Protein 3QYY (pdb70)

Solvent-accessible surface area: 15971 Å² total; per-residue (Å²): 176,71,77,77,15,124,67,4,121,0,23,38,113,186,2,0,60,67,13,10,117,78,6,8,79,19,12,88,190,83,65,96,70,0,0,0,0,0,3,20,6,49,22,17,66,71,10,23,70,168,129,30,118,132,23,2,53,143,10,7,41,78,2,0,108,26,0,100,66,52,22,38,108,101,28,20,0,0,42,31,36,52,44,28,1,0,0,0,4,34,14,58,52,110,85,0,6,110,84,0,56,113,8,17,68,102,1,55,186,166,16,63,4,43,8,0,0,0,1,1,51,17,97,147,77,15,78,17,79,54,0,25,114,75,0,10,56,3,1,84,165,0,34,98,64,51,2,134,106,30,32,114,107,133,144,103,164,155,21,21,73,18,130,74,5,126,0,19,30,114,170,1,0,90,62,16,11,138,66,5,12,56,16,14,82,188,118,58,102,68,4,2,0,0,0,3,22,8,54,25,18,68,74,14,52,82,183,118,32,126,132,33,2,41,167,10,8,45,66,2,1,119,26,0,103,69,48,24,36,117,108,28,24,1,0,39,32,36,52,43,29,1,0,0,0,6,31,15,59,49,98,95,0,18,118,82,0,60,108,4,21,80,102,8,87,175,32,65,2,45,7,0,0,0,1,2,40,21,92,132,77,24,77,22,85,59,1,24,122,68,0,8,48,0,1,95,119,0,32,98,57,66,8,130,117,34,26,139,85

Radius of gyration: 21.15 Å; Cα contacts (8 Å, |Δi|>4): 592; chains: 2; bounding box: 67×47×43 Å

Sequence (309 aa):
HALFDPLTEALNRRGCEQAMRDSVTAAQREGWPFVLFVLDMDNLKPINDRFGHLAGDRVLVRLVESAYGWLGAQDWIGRWGGDEFLIGVHASEDEATLKLNQWLSMLEREAPLHVSAGSAVCEVGIDATELYRRADAAMYRAKFSGGRRLVRDDLKRHALFDPLTEALNRRGCEQAMRDSVTAAQREGWPFVLFVLDMDNLKPINDRFGHLAGDRVLVRLVESAYGWLGAQDWIGRWGGDEFLIGVHASEDEATLKLNQWLSMLEEAPLHVSAGSAVCEVGIDATELYRRADAAMYRAKFSGGRRLVRD

B-factor: mean 26.31, std 10.4, range [11.75, 63.81]

Nearest PDB structures (foldseek):
  3qyy-assembly1_A  TM=1.007E+00  e=8.875E-36  Xanthomonas campestris pv. campestris
  3qyy-assembly1_B  TM=1.000E+00  e=9.373E-33  Xanthomonas campestris pv. campestris
  6et7-assembly1_B  TM=8.949E-01  e=2.790E-15  Idiomarina sp. A28L
  7e6g-assembly1_B  TM=9.025E-01  e=1.217E-14  Pseudomonas aeruginosa
  5m3c-assembly1_B  TM=8.891E-01  e=4.228E-13  Pseudomonas aeruginosa

InterPro domains:
  IPR000160 GGDEF domain [PF00990] (135-284)
  IPR000160 GGDEF domain [PS50887] (165-292)
  IPR000160 GGDEF domain [SM00267] (124-290)
  IPR000160 GGDEF domain [TIGR00254] (131-286)
  IPR000160 GGDEF domain [cd01949] (136-288)
  IPR003660 HAMP domain [PS50885] (77-129)
  IPR029787 Nucleotide cyclase [SSF55073] (140-288)
  IPR043128 Reverse transcriptase/Diguanylate cyclase domain [G3DSA:3.30.70.270] (126-291)
  IPR050469 Diguanylate cyclase Dgc-like, bacteria [PTHR45138] (81-294)

CATH classification: 3.30.70.270

Organism: Xanthomonas campestris pv. campestris (strain ATCC 33913 / DSM 3586 / NCPPB 528 / LMG 568 / P 25) (NCBI:txid190485)

Foldseek 3Di:
DQQADPLQRFGEQVVVVVLLQVLLVCCQPVVFKKKKKKKAWDCLVVVCVVPNVVVSSVLLNCLNVVVVVPADPSKGKYANDDRMIMTMHRDDCVVVVVVVLVSLVVQCPVPRIWMQMEMFIRDPPDGSVVRCVRRVVQSVVSVVVPTSDYGYD/DVCQVVFADVLQRFGEQVNVVVLLQVQLCCCQPVVFKKKKKKKAWDPLVVVCVVPNVVLSSVLSNVLSVVVVVPADPSKGKYANDDRMIMTMHRHDPVVVVVVVLVSLVVQCNDRIFMQMEMFIHDPPAGSVRRCVQRVVQSVVSVVVPGSDYGYD

Structure (mmCIF, N/CA/C/O backbone):
data_3QYY
#
_entry.id   3QYY
#
_cell.length_a   87.281
_cell.length_b   87.281
_cell.length_c   87.860
_cell.angle_alpha   90.00
_cell.angle_beta   90.00
_cell.angle_gamma   90.00
#
_symmetry.space_group_name_H-M   'P 43 21 2'
#
loop_
_entity.id
_entity.type
_entity.pdbx_description
1 polymer 'Response regulator'
2 non-polymer "9,9'-[(2R,3R,3aS,5S,7aR,9R,10R,10aS,12S,14aR)-3,5,10,12-tetrahydroxy-5,12-dioxidooctahydro-2H,7H-difuro[3,2-d:3',2'-j][1,3,7,9,2,8]tetraoxadiphosphacyclododecine-2,9-diyl]bis(2-amino-1,9-dihydro-6H-purin-6-one)"
3 non-polymer DI(HYDROXYETHYL)ETHER
4 non-polymer 'MAGNESIUM ION'
5 water water
#
loop_
_atom_site.group_PDB
_atom_site.id
_atom_site.typ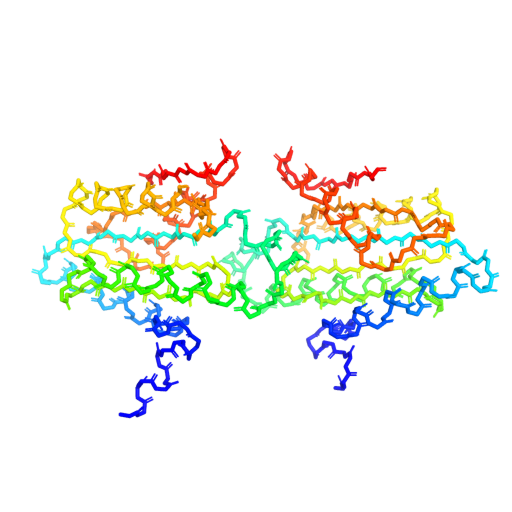e_symbol
_atom_site.label_atom_id
_atom_site.label_alt_id
_atom_site.label_comp_id
_atom_site.label_asym_id
_atom_site.label_entity_id
_atom_site.label_seq_id
_atom_site.pdbx_PDB_ins_code
_atom_site.Cartn_x
_atom_site.Cartn_y
_atom_site.Cartn_z
_atom_site.occupancy
_atom_site.B_iso_or_equiv
_atom_site.auth_seq_id
_atom_site.auth_comp_id
_atom_site.auth_asym_id
_atom_site.auth_atom_id
_atom_site.pdbx_PDB_model_num
ATOM 1 N N . HIS A 1 10 ? 76.706 24.539 66.135 1.00 32.33 134 HIS A N 1
ATOM 2 C CA . HIS A 1 10 ? 78.013 25.125 66.549 1.00 31.62 134 HIS A CA 1
ATOM 3 C C . HIS A 1 10 ? 78.421 26.220 65.574 1.00 30.50 134 HIS A C 1
ATOM 4 O O . HIS A 1 10 ? 78.265 26.071 64.363 1.00 27.87 134 HIS A O 1
ATOM 11 N N . ALA A 1 11 ? 78.933 27.327 66.104 1.00 28.93 135 ALA A N 1
ATOM 12 C CA . ALA A 1 11 ? 79.363 28.426 65.257 1.00 30.60 135 ALA A CA 1
ATOM 13 C C . ALA A 1 11 ? 80.470 27.901 64.344 1.00 30.23 135 ALA A C 1
ATOM 14 O O . ALA A 1 11 ? 81.289 27.085 64.763 1.00 33.48 135 ALA A O 1
ATOM 16 N N . LEU A 1 12 ? 80.481 28.358 63.099 1.00 29.58 136 LEU A N 1
ATOM 17 C CA . LEU A 1 12 ? 81.491 27.934 62.132 1.00 27.92 136 LEU A CA 1
ATOM 18 C C . LEU A 1 12 ? 81.268 26.540 61.534 1.00 25.82 136 LEU A C 1
ATOM 19 O O . LEU A 1 12 ? 82.075 26.088 60.726 1.00 24.30 136 LEU A O 1
ATOM 24 N N . PHE A 1 13 ? 80.187 25.864 61.922 1.00 22.36 137 PHE A N 1
ATOM 25 C CA . PHE A 1 13 ? 79.889 24.532 61.390 1.00 21.72 137 PHE A CA 1
ATOM 26 C C . PHE A 1 13 ? 78.473 24.393 60.827 1.00 20.69 137 PHE A C 1
ATOM 27 O O . PHE A 1 13 ? 77.513 24.921 61.387 1.00 19.40 137 PHE A O 1
ATOM 35 N N . ASP A 1 14 ? 78.359 23.679 59.710 1.00 19.49 138 ASP A N 1
ATOM 36 C CA . ASP A 1 14 ? 77.072 23.442 59.060 1.00 19.40 138 ASP A CA 1
ATOM 37 C C . ASP A 1 14 ? 76.348 22.327 59.814 1.00 20.74 138 ASP A C 1
ATOM 38 O O . ASP A 1 14 ? 76.867 21.222 59.953 1.00 20.15 138 ASP A O 1
ATOM 43 N N . PRO A 1 15 ? 75.137 22.604 60.314 1.00 22.01 139 PRO A N 1
ATOM 44 C CA . PRO A 1 15 ? 74.406 21.565 61.049 1.00 23.30 139 PRO A CA 1
ATOM 45 C C . PRO A 1 15 ? 74.102 20.280 60.276 1.00 21.86 139 PRO A C 1
ATOM 46 O O . PRO A 1 15 ? 74.212 19.189 60.825 1.00 21.75 139 PRO A O 1
ATOM 50 N N . LEU A 1 16 ? 73.736 20.395 59.005 1.00 21.99 140 LEU A N 1
ATOM 51 C CA . LEU A 1 16 ? 73.419 19.206 58.220 1.00 21.59 140 LEU A CA 1
ATOM 52 C C . LEU A 1 16 ? 74.596 18.266 57.961 1.00 20.83 140 LEU A C 1
ATOM 53 O O . LEU A 1 16 ? 74.523 17.076 58.264 1.00 19.69 140 LEU A O 1
ATOM 58 N N . THR A 1 17 ? 75.682 18.809 57.418 1.00 19.09 141 THR A N 1
ATOM 59 C CA . THR A 1 17 ? 76.847 18.004 57.050 1.00 20.39 141 THR A CA 1
ATOM 60 C C . THR A 1 17 ? 78.023 17.961 58.022 1.00 20.16 141 THR A C 1
ATOM 61 O O . THR A 1 17 ? 78.887 17.087 57.917 1.00 19.89 141 THR A O 1
ATOM 65 N N . GLU A 1 18 ? 78.073 18.909 58.948 1.00 21.95 142 GLU A N 1
ATOM 66 C CA . GLU A 1 18 ? 79.172 18.988 59.899 1.00 22.41 142 GLU A CA 1
ATOM 67 C C . GLU A 1 18 ? 80.450 19.485 59.226 1.00 22.84 142 GLU A C 1
ATOM 68 O O . GLU A 1 18 ? 81.553 19.336 59.753 1.00 20.61 142 GLU A O 1
ATOM 74 N N . ALA A 1 19 ? 80.301 20.053 58.035 1.00 20.35 143 ALA A N 1
ATOM 75 C CA . ALA A 1 19 ? 81.444 20.642 57.361 1.00 19.44 143 ALA A CA 1
ATOM 76 C C . ALA A 1 19 ? 81.395 22.032 57.981 1.00 19.27 143 ALA A C 1
ATOM 77 O O . ALA A 1 19 ? 80.444 22.342 58.706 1.00 17.71 143 ALA A O 1
ATOM 79 N N . LEU A 1 20 ? 82.402 22.860 57.732 1.00 17.66 144 LEU A N 1
ATOM 80 C CA . LEU A 1 20 ? 82.385 24.218 58.262 1.00 17.74 144 LEU A CA 1
ATOM 81 C C . LEU A 1 20 ? 81.246 24.947 57.556 1.00 18.14 144 LEU A C 1
ATOM 82 O O . LEU A 1 20 ? 80.802 24.512 56.491 1.00 15.03 144 LEU A O 1
ATOM 87 N N . ASN A 1 21 ? 80.761 26.037 58.146 1.00 17.58 145 ASN A N 1
ATOM 88 C CA . ASN A 1 21 ? 79.705 26.811 57.505 1.00 18.09 145 ASN A CA 1
ATOM 89 C C . ASN A 1 21 ? 80.377 27.963 56.759 1.00 17.46 145 ASN A C 1
ATOM 90 O O . ASN A 1 21 ? 81.605 28.028 56.702 1.00 17.45 145 ASN A O 1
ATOM 95 N N . ARG A 1 22 ? 79.581 28.862 56.188 1.00 17.83 146 ARG A N 1
ATOM 96 C CA . ARG A 1 22 ? 80.109 29.993 55.424 1.00 18.21 146 ARG A CA 1
ATOM 97 C C . ARG A 1 22 ? 81.171 30.798 56.189 1.00 19.43 146 ARG A C 1
ATOM 98 O O . ARG A 1 22 ? 82.262 31.054 55.670 1.00 16.40 146 ARG A O 1
ATOM 106 N N . ARG A 1 23 ? 80.863 31.198 57.421 1.00 19.66 147 ARG A N 1
ATOM 107 C CA . ARG A 1 23 ? 81.831 31.956 58.207 1.00 21.00 147 ARG A CA 1
ATOM 108 C C . ARG A 1 23 ? 83.023 31.074 58.574 1.00 20.87 147 ARG A C 1
ATOM 109 O O . ARG A 1 23 ? 84.138 31.568 58.756 1.00 20.71 147 ARG A O 1
ATOM 117 N N . GLY A 1 24 ? 82.784 29.769 58.667 1.00 20.51 148 GLY A N 1
ATOM 118 C CA . GLY A 1 24 ? 83.861 28.844 58.970 1.00 21.35 148 GLY A CA 1
ATOM 119 C C . GLY A 1 24 ? 84.824 28.800 57.795 1.00 20.52 148 GLY A C 1
ATOM 120 O O . GLY A 1 24 ? 86.045 28.771 57.979 1.00 19.69 148 GLY A O 1
ATOM 121 N N . CYS A 1 25 ? 84.269 28.797 56.584 1.00 19.97 149 CYS A N 1
ATOM 122 C CA . CYS A 1 25 ? 85.066 28.781 55.358 1.00 19.41 149 CYS A CA 1
ATOM 123 C C . CYS A 1 25 ? 85.961 30.003 55.297 1.00 19.84 149 CYS A C 1
ATOM 124 O O . CYS A 1 25 ? 87.157 29.896 55.038 1.00 18.97 149 CYS A O 1
ATOM 127 N N . GLU A 1 26 ? 85.361 31.172 55.513 1.00 20.05 150 GLU A N 1
ATOM 128 C CA . GLU A 1 26 ? 86.094 32.429 55.459 1.00 21.75 150 GLU A CA 1
ATOM 129 C C . GLU A 1 26 ? 87.254 32.466 56.446 1.00 21.73 150 GLU A C 1
ATOM 130 O O . GLU A 1 26 ? 88.353 32.901 56.100 1.00 20.83 150 GLU A O 1
ATOM 136 N N . GLN A 1 27 ? 87.021 31.996 57.666 1.00 21.63 151 GLN A N 1
ATOM 137 C CA . GLN A 1 27 ? 88.080 31.979 58.666 1.00 23.95 151 GLN A CA 1
ATOM 138 C C . GLN A 1 27 ? 89.151 30.948 58.305 1.00 22.83 151 GLN A C 1
ATOM 139 O O . GLN A 1 27 ? 90.349 31.199 58.457 1.00 23.39 151 GLN A O 1
ATOM 145 N N . ALA A 1 28 ? 88.719 29.784 57.834 1.00 21.62 152 ALA A N 1
ATOM 146 C CA . ALA A 1 28 ? 89.658 28.729 57.457 1.00 21.43 152 ALA A CA 1
ATOM 147 C C . ALA A 1 28 ? 90.570 29.197 56.323 1.00 20.75 152 ALA A C 1
ATOM 148 O O . ALA A 1 28 ? 91.765 28.896 56.315 1.00 19.73 152 ALA A O 1
ATOM 150 N N . MET A 1 29 ? 90.010 29.931 55.363 1.00 18.63 153 MET A N 1
ATOM 151 C CA . MET A 1 29 ? 90.813 30.441 54.256 1.00 20.39 153 MET A CA 1
ATOM 152 C C . MET A 1 29 ? 91.862 31.413 54.789 1.00 21.64 153 MET A C 1
ATOM 153 O O . MET A 1 29 ? 93.035 31.349 54.411 1.00 19.25 153 MET A O 1
ATOM 158 N N . ARG A 1 30 ? 91.436 32.313 55.669 1.00 21.42 154 ARG A N 1
ATOM 159 C CA . ARG A 1 30 ? 92.363 33.274 56.252 1.00 24.16 154 ARG A CA 1
ATOM 160 C C . ARG A 1 30 ? 93.463 32.564 57.043 1.00 22.49 154 ARG A C 1
ATOM 161 O O . ARG A 1 30 ? 94.641 32.873 56.883 1.00 24.55 154 ARG A O 1
ATOM 169 N N . ASP A 1 31 ? 93.081 31.608 57.885 1.00 22.34 155 ASP A N 1
ATOM 170 C CA . ASP A 1 31 ? 94.061 30.875 58.686 1.00 22.31 155 ASP A CA 1
ATOM 171 C C . ASP A 1 31 ? 94.997 30.015 57.838 1.00 22.58 155 ASP A C 1
ATOM 172 O O . ASP A 1 31 ? 96.193 29.919 58.128 1.00 21.01 155 ASP A O 1
ATOM 177 N N . SER A 1 32 ? 94.458 29.388 56.796 1.00 20.49 156 SER A N 1
ATOM 178 C CA . SER A 1 32 ? 95.273 28.548 55.918 1.00 21.65 156 SER A CA 1
ATOM 179 C C . SER A 1 32 ? 96.289 29.371 55.134 1.00 21.36 156 SER A C 1
ATOM 180 O O . SER A 1 32 ? 97.428 28.941 54.936 1.00 22.71 156 SER A O 1
ATOM 183 N N . VAL A 1 33 ? 95.881 30.547 54.673 1.00 20.61 157 VAL A N 1
ATOM 184 C CA . VAL A 1 33 ? 96.797 31.400 53.930 1.00 20.42 157 VAL A CA 1
ATOM 185 C C . VAL A 1 33 ? 97.865 31.939 54.880 1.00 21.36 157 VAL A C 1
ATOM 186 O O . VAL A 1 33 ? 99.042 32.012 54.524 1.00 20.77 157 VAL A O 1
ATOM 190 N N . THR A 1 34 ? 97.456 32.306 56.091 1.00 21.65 158 THR A N 1
ATOM 191 C CA . THR A 1 34 ? 98.398 32.819 57.079 1.00 24.33 158 THR A CA 1
ATOM 192 C C . THR A 1 34 ? 99.417 31.736 57.420 1.00 24.60 158 THR A C 1
ATOM 193 O O . THR A 1 34 ? 100.614 32.008 57.526 1.00 24.23 158 THR A O 1
ATOM 197 N N . ALA A 1 35 ? 98.932 30.507 57.582 1.00 24.96 159 ALA A N 1
ATOM 198 C CA . ALA A 1 35 ? 99.791 29.372 57.912 1.00 24.84 159 ALA A CA 1
ATOM 199 C C . ALA A 1 35 ? 100.801 29.098 56.799 1.00 25.29 159 ALA A C 1
ATOM 200 O O . ALA A 1 35 ? 101.975 28.823 57.061 1.00 23.51 159 ALA A O 1
ATOM 202 N N . ALA A 1 36 ? 100.338 29.167 55.554 1.00 23.90 160 ALA A N 1
ATOM 203 C CA . ALA A 1 36 ? 101.210 28.934 54.415 1.00 25.71 160 ALA A CA 1
ATOM 204 C C . ALA A 1 36 ? 102.325 29.976 54.395 1.00 27.25 160 ALA A C 1
ATOM 205 O O . ALA A 1 36 ? 103.490 29.651 54.167 1.00 27.46 160 ALA A O 1
ATOM 207 N N . GLN A 1 37 ? 101.956 31.227 54.654 1.00 27.26 161 GLN A N 1
ATOM 208 C CA . GLN A 1 37 ? 102.902 32.337 54.650 1.00 29.67 161 GLN A CA 1
ATOM 209 C C . GLN A 1 37 ? 103.777 32.455 55.897 1.00 28.72 161 GLN A C 1
ATOM 210 O O . GLN A 1 37 ? 104.815 33.115 55.865 1.00 28.83 161 GLN A O 1
ATOM 216 N N . ARG A 1 38 ? 103.362 31.821 56.990 1.00 25.80 162 ARG A N 1
ATOM 217 C CA . ARG A 1 38 ? 104.124 31.875 58.233 1.00 25.65 162 ARG A CA 1
ATOM 218 C C . ARG A 1 38 ? 104.912 30.587 58.460 1.00 24.69 162 ARG A C 1
ATOM 219 O O . ARG A 1 38 ? 106.053 30.621 58.928 1.00 23.94 162 ARG A O 1
ATOM 227 N N . GLU A 1 39 ? 104.301 29.457 58.113 1.00 21.81 163 GLU A N 1
ATOM 228 C CA . GLU A 1 39 ? 104.926 28.149 58.300 1.00 22.62 163 GLU A CA 1
ATOM 229 C C . GLU A 1 39 ? 105.592 27.605 57.040 1.00 24.07 163 GLU A C 1
ATOM 230 O O . GLU A 1 39 ? 106.356 26.642 57.100 1.00 23.29 163 GLU A O 1
ATOM 236 N N . GLY A 1 40 ? 105.292 28.216 55.900 1.00 24.30 164 GLY A N 1
ATOM 237 C CA . GLY A 1 40 ? 105.869 27.759 54.653 1.00 25.54 164 GLY A CA 1
ATOM 238 C C . GLY A 1 40 ? 105.164 26.532 54.105 1.00 26.30 164 GLY A C 1
ATOM 239 O O . GLY A 1 40 ? 105.698 25.843 53.239 1.00 27.25 164 GLY A O 1
ATOM 240 N N . TRP A 1 41 ? 103.967 26.243 54.606 1.00 25.97 165 TRP A N 1
ATOM 241 C CA . TRP A 1 41 ? 103.229 25.083 54.123 1.00 25.40 165 TRP A CA 1
ATOM 242 C C . TRP A 1 41 ? 102.573 25.382 52.782 1.00 23.85 165 TRP A C 1
ATOM 243 O O . TRP A 1 41 ? 102.159 26.514 52.521 1.00 22.47 165 TRP A O 1
ATOM 254 N N . PRO A 1 42 ? 102.479 24.370 51.908 1.00 22.65 166 PRO A N 1
ATOM 255 C CA . PRO A 1 42 ? 101.843 24.582 50.608 1.00 21.12 166 PRO A CA 1
ATOM 256 C C . PRO A 1 42 ? 100.339 24.591 50.883 1.00 20.59 166 PRO A C 1
ATOM 257 O O . PRO A 1 42 ? 99.891 24.052 51.897 1.00 18.99 166 PRO A O 1
ATOM 261 N N . PHE A 1 43 ? 99.560 25.206 50.005 1.00 19.10 167 PHE A N 1
ATOM 262 C CA . PHE A 1 43 ? 98.120 25.222 50.205 1.00 17.66 167 PHE A CA 1
ATOM 263 C C . PHE A 1 43 ? 97.379 25.344 48.890 1.00 17.30 167 PHE A C 1
ATOM 264 O O . PHE A 1 43 ? 97.673 26.216 48.074 1.00 18.68 167 PHE A O 1
ATOM 272 N N . VAL A 1 44 ? 96.413 24.455 48.695 1.00 16.80 168 VAL A N 1
ATOM 273 C CA . VAL A 1 44 ? 95.602 24.459 47.486 1.00 15.35 168 VAL A CA 1
ATOM 274 C C . VAL A 1 44 ? 94.146 24.630 47.917 1.00 16.64 168 VAL A C 1
ATOM 275 O O . VAL A 1 44 ? 93.672 23.934 48.820 1.00 16.07 168 VAL A O 1
ATOM 279 N N . LEU A 1 45 ? 93.455 25.569 47.278 1.00 15.37 169 LEU A N 1
ATOM 280 C CA . LEU A 1 45 ? 92.055 25.845 47.585 1.00 14.64 169 LEU A CA 1
ATOM 281 C C . LEU A 1 45 ? 91.178 25.356 46.440 1.00 13.54 169 LEU A C 1
ATOM 282 O O . LEU A 1 45 ? 91.480 25.603 45.271 1.00 15.49 169 LEU A O 1
ATOM 287 N N . PHE A 1 46 ? 90.095 24.668 46.787 1.00 13.79 170 PHE A N 1
ATOM 288 C CA . PHE A 1 46 ? 89.154 24.143 45.804 1.00 13.92 170 PHE A CA 1
ATOM 289 C C . PHE A 1 46 ? 87.766 24.718 46.051 1.00 14.91 170 PHE A C 1
ATOM 290 O O . PHE A 1 46 ? 87.343 24.858 47.202 1.00 15.51 170 PHE A O 1
ATOM 298 N N . VAL A 1 47 ? 87.070 25.054 44.968 1.00 13.91 171 VAL A N 1
ATOM 299 C CA . VAL A 1 47 ? 85.698 25.560 45.043 1.00 14.15 171 VAL A CA 1
ATOM 300 C C . VAL A 1 47 ? 84.878 24.539 44.260 1.00 14.48 171 VAL A C 1
ATOM 301 O O . VAL A 1 47 ? 85.157 24.290 43.088 1.00 13.81 171 VAL A O 1
ATOM 305 N N . LEU A 1 48 ? 83.877 23.946 44.905 1.00 13.34 172 LEU A N 1
ATOM 306 C CA . LEU A 1 48 ? 83.058 22.928 44.259 1.00 14.17 172 LEU A CA 1
ATOM 307 C C . LEU A 1 48 ? 81.577 23.291 44.234 1.00 13.70 172 LEU A C 1
ATOM 308 O O . LEU A 1 48 ? 81.044 23.810 45.210 1.00 13.55 172 LEU A O 1
ATOM 313 N N . ASP A 1 49 ? 80.921 22.988 43.120 1.00 12.42 173 ASP A N 1
ATOM 314 C CA . ASP A 1 49 ? 79.496 23.245 42.968 1.00 12.67 173 ASP A CA 1
ATOM 315 C C . ASP A 1 49 ? 78.860 21.999 42.351 1.00 14.09 173 ASP A C 1
ATOM 316 O O . ASP A 1 49 ? 79.310 21.513 41.314 1.00 13.40 173 ASP A O 1
ATOM 321 N N . MET A 1 50 ? 77.833 21.460 43.001 1.00 14.33 174 MET A N 1
ATOM 322 C CA . MET A 1 50 ? 77.178 20.268 42.471 1.00 16.20 174 MET A CA 1
ATOM 323 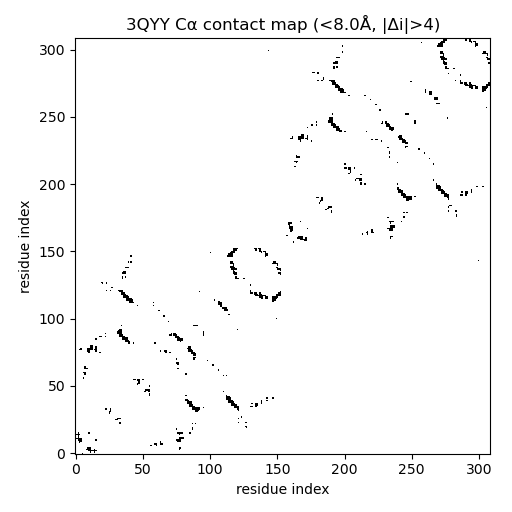C C . MET A 1 50 ? 76.454 20.586 41.170 1.00 14.99 174 MET A C 1
ATOM 324 O O . MET A 1 50 ? 75.994 21.714 40.968 1.00 14.37 174 MET A O 1
ATOM 329 N N . ASP A 1 51 ? 76.381 19.597 40.280 1.00 14.03 175 ASP A N 1
ATOM 330 C CA . ASP A 1 51 ? 75.720 19.770 38.986 1.00 16.38 175 ASP A CA 1
ATOM 331 C C . ASP A 1 51 ? 74.333 19.138 38.929 1.00 17.51 175 ASP A C 1
ATOM 332 O O . ASP A 1 51 ? 73.446 19.646 38.242 1.00 18.25 175 ASP A O 1
ATOM 337 N N . ASN A 1 52 ? 74.142 18.034 39.649 1.00 17.13 176 ASN A N 1
ATOM 338 C CA . ASN A 1 52 ? 72.866 17.321 39.588 1.00 18.38 176 ASN A CA 1
ATOM 339 C C . ASN A 1 52 ? 72.089 17.084 40.880 1.00 17.82 176 ASN A C 1
ATOM 340 O O . ASN A 1 52 ? 71.328 16.121 40.966 1.00 18.56 176 ASN A O 1
ATOM 345 N N . LEU A 1 53 ? 72.236 17.952 41.871 1.00 15.87 177 LEU A N 1
ATOM 346 C CA . LEU A 1 53 ? 71.508 17.734 43.119 1.00 16.30 177 LEU A CA 1
ATOM 347 C C . LEU A 1 53 ? 70.007 17.993 42.975 1.00 16.47 177 LEU A C 1
ATOM 348 O O . LEU A 1 53 ? 69.191 17.314 43.601 1.00 14.55 177 LEU A O 1
ATOM 353 N N . LYS A 1 54 ? 69.636 18.970 42.154 1.00 17.00 178 LYS A N 1
ATOM 354 C CA . LYS A 1 54 ? 68.223 19.263 41.969 1.00 19.79 178 LYS A CA 1
ATOM 355 C C . LYS A 1 54 ? 67.513 18.052 41.351 1.00 20.47 178 LYS A C 1
ATOM 356 O O . LYS A 1 54 ? 66.443 17.650 41.814 1.00 19.88 178 LYS A O 1
ATOM 362 N N . PRO A 1 55 ? 68.091 17.455 40.290 1.00 20.55 179 PRO A N 1
ATOM 363 C CA . PRO A 1 55 ? 67.400 16.290 39.721 1.00 19.90 179 PRO A CA 1
ATOM 364 C C . PRO A 1 55 ? 67.349 15.102 40.692 1.00 19.58 179 PRO A C 1
ATOM 365 O O . PRO A 1 55 ? 66.417 14.298 40.654 1.00 20.04 179 PRO A O 1
ATOM 369 N N . ILE A 1 56 ? 68.348 14.997 41.564 1.00 18.33 180 ILE A N 1
ATOM 370 C CA . ILE A 1 56 ? 68.370 13.926 42.556 1.00 18.36 180 ILE A CA 1
ATOM 371 C C . ILE A 1 56 ? 67.202 14.168 43.514 1.00 18.60 180 ILE A C 1
ATOM 372 O O . ILE A 1 56 ? 66.488 13.234 43.884 1.00 18.83 180 ILE A O 1
ATOM 377 N N . ASN A 1 57 ? 67.011 15.430 43.902 1.00 16.40 181 ASN A N 1
ATOM 378 C CA . ASN A 1 57 ? 65.915 15.801 44.797 1.00 18.50 181 ASN A CA 1
ATOM 379 C C . ASN A 1 57 ? 64.557 15.527 44.166 1.00 19.84 181 ASN A C 1
ATOM 380 O O . ASN A 1 57 ? 63.642 15.039 44.828 1.00 19.19 181 ASN A O 1
ATOM 385 N N . ASP A 1 58 ? 64.425 15.855 42.887 1.00 21.95 182 ASP A N 1
ATOM 386 C CA . ASP A 1 58 ? 63.167 15.646 42.183 1.00 24.94 182 ASP A CA 1
ATOM 387 C C . ASP A 1 58 ? 62.853 14.161 42.004 1.00 25.73 182 ASP A C 1
ATOM 388 O O . ASP A 1 58 ? 61.704 13.742 42.136 1.00 25.73 182 ASP A O 1
ATOM 393 N N . ARG A 1 59 ? 63.884 13.372 41.722 1.00 26.28 183 ARG A N 1
ATOM 394 C CA . ARG A 1 59 ? 63.724 11.941 41.488 1.00 27.84 183 ARG A CA 1
ATOM 395 C C . ARG A 1 59 ? 63.553 11.104 42.755 1.00 27.53 183 ARG A C 1
ATOM 396 O O . ARG A 1 59 ? 62.717 10.203 42.793 1.00 26.06 183 ARG A O 1
ATOM 404 N N . PHE A 1 60 ? 64.332 11.401 43.791 1.00 25.95 184 PHE A N 1
ATOM 405 C CA . PHE A 1 60 ? 64.264 10.618 45.022 1.00 25.87 184 PHE A CA 1
ATOM 406 C C . PHE A 1 60 ? 63.792 11.335 46.283 1.00 25.06 184 PHE A C 1
ATOM 407 O O . PHE A 1 60 ? 63.616 10.695 47.321 1.00 26.76 184 PHE A O 1
ATOM 415 N N . GLY A 1 61 ? 63.590 12.647 46.203 1.00 23.93 185 GLY A N 1
ATOM 416 C CA . GLY A 1 61 ? 63.162 13.398 47.372 1.00 21.07 185 GLY A CA 1
ATOM 417 C C . GLY A 1 61 ? 64.334 14.151 47.980 1.00 21.14 185 GLY A C 1
ATOM 418 O O . GLY A 1 61 ? 65.485 13.740 47.826 1.00 19.59 185 GLY A O 1
ATOM 419 N N . HIS A 1 62 ? 64.051 15.252 48.672 1.00 21.97 186 HIS A N 1
ATOM 420 C CA . HIS A 1 62 ? 65.104 16.062 49.278 1.00 22.29 186 HIS A CA 1
ATOM 421 C C . HIS A 1 62 ? 65.866 15.385 50.411 1.00 21.90 186 HIS A C 1
ATOM 422 O O . HIS A 1 62 ? 66.989 15.781 50.722 1.00 19.53 186 HIS A O 1
ATOM 429 N N . LEU A 1 63 ? 65.267 14.377 51.039 1.00 20.93 187 LEU A N 1
ATOM 430 C CA . LEU A 1 63 ? 65.962 13.682 52.117 1.00 22.02 187 LEU A CA 1
ATOM 431 C C . LEU A 1 63 ? 67.109 12.894 51.491 1.00 20.94 187 LEU A C 1
ATOM 432 O O . LEU A 1 63 ? 68.181 12.760 52.078 1.00 22.11 187 LEU A O 1
ATOM 437 N N . ALA A 1 64 ? 66.871 12.370 50.293 1.00 20.17 188 ALA A N 1
ATOM 438 C CA . ALA A 1 64 ? 67.894 11.623 49.575 1.00 20.87 188 ALA A CA 1
ATOM 439 C C . ALA A 1 64 ? 69.001 12.614 49.231 1.00 21.13 188 ALA A C 1
ATOM 440 O O . ALA A 1 64 ? 70.188 12.297 49.323 1.00 21.74 188 ALA A O 1
ATOM 442 N N . GLY A 1 65 ? 68.596 13.820 48.838 1.00 19.60 189 GLY A N 1
ATOM 443 C CA . GLY A 1 65 ? 69.556 14.856 48.505 1.00 19.39 189 GLY A CA 1
ATOM 444 C C . GLY A 1 65 ? 70.380 15.258 49.714 1.00 18.81 189 GLY A C 1
ATOM 445 O O . GLY A 1 65 ? 71.573 15.531 49.589 1.00 19.18 189 GLY A O 1
ATOM 446 N N . ASP A 1 66 ? 69.750 15.305 50.887 1.00 17.78 190 ASP A N 1
ATOM 447 C CA . ASP A 1 66 ? 70.462 15.661 52.114 1.00 19.94 190 ASP A CA 1
ATOM 448 C C . ASP A 1 66 ? 71.534 14.610 52.376 1.00 19.67 190 ASP A C 1
ATOM 449 O O . ASP A 1 66 ? 72.661 14.932 52.756 1.00 19.34 190 ASP A O 1
ATOM 454 N N . ARG A 1 67 ? 71.163 13.348 52.181 1.00 20.89 191 ARG A N 1
ATOM 455 C CA . ARG A 1 67 ? 72.073 12.224 52.393 1.00 23.92 191 ARG A CA 1
ATOM 456 C C . ARG A 1 67 ? 73.292 12.356 51.491 1.00 23.86 191 ARG A C 1
ATOM 457 O O . ARG A 1 67 ? 74.425 12.085 51.905 1.00 23.88 191 ARG A O 1
ATOM 465 N N . VAL A 1 68 ? 73.048 12.764 50.251 1.00 23.11 192 VAL A N 1
ATOM 466 C CA . VAL A 1 68 ? 74.115 12.937 49.277 1.00 22.39 192 VAL A CA 1
ATOM 467 C C . VAL A 1 68 ? 75.130 13.966 49.768 1.00 21.39 192 VAL A C 1
ATOM 468 O O . VAL A 1 68 ? 76.342 13.752 49.671 1.00 20.17 192 VAL A O 1
ATOM 472 N N . LEU A 1 69 ? 74.635 15.078 50.298 1.00 19.23 193 LEU A N 1
ATOM 473 C CA . LEU A 1 69 ? 75.515 16.121 50.812 1.00 18.96 193 LEU A CA 1
ATOM 474 C C . LEU A 1 69 ? 76.292 15.623 52.023 1.00 18.78 193 LEU A C 1
ATOM 475 O O . LEU A 1 69 ? 77.480 15.918 52.172 1.00 18.83 193 LEU A O 1
ATOM 480 N N . VAL A 1 70 ? 75.619 14.873 52.891 1.00 18.62 194 VAL A N 1
ATOM 481 C CA . VAL A 1 70 ? 76.268 14.327 54.077 1.00 20.14 194 VAL A CA 1
ATOM 482 C C . VAL A 1 70 ? 77.390 13.385 53.642 1.00 21.28 194 VAL A C 1
ATOM 483 O O . VAL A 1 70 ? 78.495 13.435 54.177 1.00 20.12 194 VAL A O 1
ATOM 487 N N . ARG A 1 71 ? 77.089 12.532 52.666 1.00 22.35 195 ARG A N 1
ATOM 488 C CA . ARG A 1 71 ? 78.055 11.572 52.140 1.00 24.75 195 ARG A CA 1
ATOM 489 C C . ARG A 1 71 ? 79.273 12.296 51.573 1.00 23.07 195 ARG A C 1
ATOM 490 O O . ARG A 1 71 ? 80.413 11.882 51.786 1.00 20.35 195 ARG A O 1
ATOM 498 N N . LEU A 1 72 ? 79.015 13.373 50.838 1.00 22.38 196 LEU A N 1
ATOM 499 C CA . LEU A 1 72 ? 80.074 14.177 50.238 1.00 22.19 196 LEU A CA 1
ATOM 500 C C . LEU A 1 72 ? 81.075 14.615 51.301 1.00 20.73 196 LEU A C 1
ATOM 501 O O . LEU A 1 72 ? 82.280 14.415 51.164 1.00 20.06 196 LEU A O 1
ATOM 506 N N . VAL A 1 73 ? 80.560 15.216 52.366 1.00 21.05 197 VAL A N 1
ATOM 507 C CA . VAL A 1 73 ? 81.397 15.712 53.445 1.00 20.03 197 VAL A CA 1
ATOM 508 C C . VAL A 1 73 ? 82.058 14.607 54.269 1.00 22.00 197 VAL A C 1
ATOM 509 O O . VAL A 1 73 ? 83.246 14.703 54.596 1.00 19.79 197 VAL A O 1
ATOM 513 N N . GLU A 1 74 ? 81.300 13.566 54.607 1.00 22.00 198 GLU A N 1
ATOM 514 C CA . GLU A 1 74 ? 81.853 12.465 55.394 1.00 23.64 198 GLU A CA 1
ATOM 515 C C . GLU A 1 74 ? 83.011 11.801 54.662 1.00 22.77 198 GLU A C 1
ATOM 516 O O . GLU A 1 74 ? 84.055 11.525 55.258 1.00 22.56 198 GLU A O 1
ATOM 522 N N . SER A 1 75 ? 82.821 11.540 53.372 1.00 22.15 199 SER A N 1
ATOM 523 C CA . SER A 1 75 ? 83.858 10.906 52.570 1.00 23.47 199 SER A CA 1
ATOM 524 C C . SER A 1 75 ? 85.078 11.817 52.446 1.00 23.82 199 SER A C 1
ATOM 525 O O . SER A 1 75 ? 86.214 11.340 52.423 1.00 22.93 199 SER A O 1
ATOM 528 N N . ALA A 1 76 ? 84.847 13.126 52.374 1.00 22.83 200 ALA A N 1
ATOM 529 C CA . ALA A 1 76 ? 85.953 14.075 52.282 1.00 22.97 200 ALA A CA 1
ATOM 530 C C . ALA A 1 76 ? 86.781 13.974 53.564 1.00 24.56 200 ALA A C 1
ATOM 531 O O . ALA A 1 76 ? 88.008 13.886 53.515 1.00 23.21 200 ALA A O 1
ATOM 533 N N . TYR A 1 77 ? 86.105 13.982 54.710 1.00 23.48 201 TYR A N 1
ATOM 534 C CA . TYR A 1 77 ? 86.799 13.869 55.988 1.00 26.14 201 TYR A CA 1
ATOM 535 C C . TYR A 1 77 ? 87.568 12.555 56.017 1.00 25.81 201 TYR A C 1
ATOM 536 O O . TYR A 1 77 ? 88.427 12.345 56.871 1.00 28.62 201 TYR A O 1
ATOM 545 N N . GLY A 1 78 ? 87.255 11.680 55.066 1.00 26.99 202 GLY A N 1
ATOM 546 C CA . GLY A 1 78 ? 87.922 10.394 54.979 1.00 28.23 202 GLY A CA 1
ATOM 547 C C . GLY A 1 78 ? 89.357 10.475 54.486 1.00 29.03 202 GLY A C 1
ATOM 548 O O . GLY A 1 78 ? 90.162 9.598 54.802 1.00 30.54 202 GLY A O 1
ATOM 549 N N . TRP A 1 79 ? 89.691 11.506 53.711 1.00 26.75 203 TRP A N 1
ATOM 550 C CA . TRP A 1 79 ? 91.057 11.648 53.207 1.00 25.12 203 TRP A CA 1
ATOM 551 C C . TRP A 1 79 ? 91.740 12.957 53.594 1.00 24.89 203 TRP A C 1
ATOM 552 O O . TRP A 1 79 ? 92.956 13.084 53.460 1.00 24.67 203 TRP A O 1
ATOM 563 N N . LEU A 1 80 ? 90.969 13.931 54.070 1.00 23.32 204 LEU A N 1
ATOM 564 C CA . LEU A 1 80 ? 91.539 15.217 54.467 1.00 22.62 204 LEU A CA 1
ATOM 565 C C . LEU A 1 80 ? 92.429 15.075 55.706 1.00 24.55 204 LEU A C 1
ATOM 566 O O . LEU A 1 80 ? 92.087 14.353 56.649 1.00 24.13 204 LEU A O 1
ATOM 571 N N . GLY A 1 81 ? 93.562 15.776 55.697 1.00 25.09 205 GLY A N 1
ATOM 572 C CA . GLY A 1 81 ? 94.498 15.721 56.809 1.00 24.89 205 GLY A CA 1
ATOM 573 C C . GLY A 1 81 ? 94.131 16.590 58.000 1.00 26.56 205 GLY A C 1
ATOM 574 O O . GLY A 1 81 ? 93.121 17.298 57.986 1.00 25.32 205 GLY A O 1
ATOM 575 N N . ALA A 1 82 ? 94.974 16.545 59.029 1.00 24.68 206 ALA A N 1
ATOM 576 C CA . ALA A 1 82 ? 94.764 17.298 60.262 1.00 25.04 206 ALA A CA 1
ATOM 577 C C . ALA A 1 82 ? 94.565 18.798 60.083 1.00 24.51 206 ALA A C 1
ATOM 578 O O . ALA A 1 82 ? 93.733 19.397 60.763 1.00 25.32 206 ALA A O 1
ATOM 580 N N . GLN A 1 83 ? 95.334 19.405 59.183 1.00 22.90 207 GLN A N 1
ATOM 581 C CA . GLN A 1 83 ? 95.242 20.839 58.937 1.00 23.88 207 GLN A CA 1
ATOM 582 C C . GLN A 1 83 ? 94.327 21.162 57.758 1.00 21.13 207 GLN A C 1
ATOM 583 O O . GLN A 1 83 ? 94.076 22.329 57.465 1.00 19.45 207 GLN A O 1
ATOM 589 N N . ASP A 1 84 ? 93.847 20.129 57.073 1.00 21.48 208 ASP A N 1
ATOM 590 C CA . ASP A 1 84 ? 92.969 20.330 55.925 1.00 20.51 208 ASP A CA 1
ATOM 591 C C . ASP A 1 84 ? 91.539 20.592 56.387 1.00 21.05 208 ASP A C 1
ATOM 592 O O . ASP A 1 84 ? 91.220 20.434 57.567 1.00 20.03 208 ASP A O 1
ATOM 597 N N . TRP A 1 85 ? 90.674 20.991 55.461 1.00 19.48 209 TRP A N 1
ATOM 598 C CA . TRP A 1 85 ? 89.295 21.271 55.834 1.00 17.74 209 TRP A CA 1
ATOM 599 C C . TRP A 1 85 ? 88.317 21.287 54.675 1.00 17.32 209 TRP A C 1
ATOM 600 O O . TRP A 1 85 ? 88.702 21.364 53.510 1.00 15.96 209 TRP A O 1
ATOM 611 N N . ILE A 1 86 ? 87.039 21.204 55.022 1.00 16.86 210 ILE A N 1
ATOM 612 C CA . ILE A 1 86 ? 85.972 21.262 54.044 1.00 18.07 210 ILE A CA 1
ATOM 613 C C . ILE A 1 86 ? 84.869 22.097 54.674 1.00 18.15 210 ILE A C 1
ATOM 614 O O . ILE A 1 86 ? 84.521 21.914 55.849 1.00 16.94 210 ILE A O 1
ATOM 619 N N . GLY A 1 87 ? 84.352 23.041 53.899 1.00 16.80 211 GLY A N 1
ATOM 620 C CA . GLY A 1 87 ? 83.296 23.901 54.387 1.00 15.97 211 GLY A CA 1
ATOM 621 C C . GLY A 1 87 ? 82.193 24.035 53.360 1.00 16.34 211 GLY A C 1
ATOM 622 O O . GLY A 1 87 ? 82.414 23.840 52.160 1.00 14.97 211 GLY A O 1
ATOM 623 N N . ARG A 1 88 ? 80.997 24.351 53.837 1.00 13.87 212 ARG A N 1
ATOM 624 C CA . ARG A 1 88 ? 79.851 24.531 52.960 1.00 14.89 212 ARG A CA 1
ATOM 625 C C . ARG A 1 88 ? 79.668 26.031 52.790 1.00 15.28 212 ARG A C 1
ATOM 626 O O . ARG A 1 88 ? 79.349 26.745 53.746 1.00 15.98 212 ARG A O 1
ATOM 634 N N . TRP A 1 89 ? 79.908 26.511 51.577 1.00 14.37 213 TRP A N 1
ATOM 635 C CA . TRP A 1 89 ? 79.773 27.928 51.276 1.00 13.99 213 TRP A CA 1
ATOM 636 C C . TRP A 1 89 ? 78.299 28.302 51.432 1.00 13.48 213 TRP A C 1
ATOM 637 O O . TRP A 1 89 ? 77.960 29.384 51.914 1.00 15.43 213 TRP A O 1
ATOM 648 N N . GLY A 1 90 ? 77.436 27.375 51.034 1.00 12.94 214 GLY A N 1
ATOM 649 C CA . GLY A 1 90 ? 76.001 27.573 51.123 1.00 11.87 214 GLY A CA 1
ATOM 650 C C . GLY A 1 90 ? 75.330 26.773 50.024 1.00 14.10 214 GLY A C 1
ATOM 651 O O . GLY A 1 90 ? 75.933 26.540 48.977 1.00 13.58 214 GLY A O 1
ATOM 652 N N . GLY A 1 91 ? 74.088 26.352 50.241 1.00 13.29 215 GLY A N 1
ATOM 653 C CA . GLY A 1 91 ? 73.410 25.573 49.218 1.00 14.44 215 GLY A CA 1
ATOM 654 C C . GLY A 1 91 ? 74.174 24.303 48.881 1.00 13.86 215 GLY A C 1
ATOM 655 O O . GLY A 1 91 ? 74.497 23.524 49.777 1.00 16.02 215 GLY A O 1
ATOM 656 N N . ASP A 1 92 ? 74.460 24.078 47.598 1.00 14.67 216 ASP A N 1
ATOM 657 C CA . ASP A 1 92 ? 75.199 22.877 47.185 1.00 14.13 216 ASP A CA 1
ATOM 658 C C . ASP A 1 92 ? 76.622 23.220 46.752 1.00 13.59 216 ASP A C 1
ATOM 659 O O . ASP A 1 92 ? 77.222 22.524 45.931 1.00 14.27 216 ASP A O 1
ATOM 664 N N . GLU A 1 93 ? 77.158 24.291 47.323 1.00 12.69 217 GLU A N 1
ATOM 665 C CA . GLU A 1 93 ? 78.498 24.766 46.991 1.00 13.16 217 GLU A CA 1
ATOM 666 C C . GLU A 1 93 ? 79.431 24.612 48.191 1.00 13.59 217 GLU A C 1
ATOM 667 O O . GLU A 1 93 ? 79.113 25.052 49.304 1.00 14.07 217 GLU A O 1
ATOM 673 N N . PHE A 1 94 ? 80.578 23.975 47.960 1.00 12.91 218 PHE A N 1
ATOM 674 C CA . PHE A 1 94 ? 81.555 23.720 49.016 1.00 13.09 218 PHE A CA 1
ATOM 675 C C . PHE A 1 94 ? 82.966 24.189 48.672 1.00 14.35 218 PHE A C 1
ATOM 676 O O . PHE A 1 94 ? 83.311 24.364 47.500 1.00 13.01 218 PHE A O 1
ATOM 684 N N . LEU A 1 95 ? 83.769 24.393 49.712 1.00 13.69 219 LEU A N 1
ATOM 685 C CA . LEU A 1 95 ? 85.169 24.780 49.567 1.00 14.67 219 LEU A CA 1
ATOM 686 C C . LEU A 1 95 ? 86.004 23.731 50.290 1.00 14.90 219 LEU A C 1
ATOM 687 O O . LEU A 1 95 ? 85.596 23.214 51.331 1.00 14.81 219 LEU A O 1
ATOM 692 N N . ILE A 1 96 ? 87.165 23.415 49.731 1.00 15.07 220 ILE A N 1
ATOM 693 C CA . ILE A 1 96 ? 88.063 22.447 50.346 1.00 15.37 220 ILE A CA 1
ATOM 694 C C . ILE A 1 96 ? 89.466 23.025 50.377 1.00 15.55 220 ILE A C 1
ATOM 695 O O . ILE A 1 96 ? 89.967 23.519 49.365 1.00 15.41 220 ILE A O 1
ATOM 700 N N . GLY A 1 97 ? 90.085 22.985 51.552 1.00 16.05 221 GLY A N 1
ATOM 701 C CA . GLY A 1 97 ? 91.439 23.489 51.688 1.00 15.54 221 GLY A CA 1
ATOM 702 C C . GLY A 1 97 ? 92.364 22.323 51.971 1.00 16.22 221 GLY A C 1
ATOM 703 O O . GLY A 1 97 ? 92.123 21.551 52.902 1.00 15.05 221 GLY A O 1
ATOM 704 N N . VAL A 1 98 ? 93.413 22.180 51.167 1.00 17.03 222 VAL A N 1
ATOM 705 C CA . VAL A 1 98 ? 94.353 21.086 51.355 1.00 17.20 222 VAL A CA 1
ATOM 706 C C . VAL A 1 98 ? 95.790 21.582 51.436 1.00 17.67 222 VAL A C 1
ATOM 707 O O . VAL A 1 98 ? 96.302 22.200 50.504 1.00 16.14 222 VAL A O 1
ATOM 711 N N . HIS A 1 99 ? 96.435 21.304 52.562 1.00 18.92 223 HIS A N 1
ATOM 712 C CA . HIS A 1 99 ? 97.819 21.703 52.761 1.00 19.94 223 HIS A CA 1
ATOM 713 C C . HIS A 1 99 ? 98.745 20.607 52.239 1.00 20.83 223 HIS A C 1
ATOM 714 O O . HIS A 1 99 ? 99.236 19.771 52.998 1.00 21.09 223 HIS A O 1
ATOM 721 N N . ALA A 1 100 ? 98.962 20.625 50.928 1.00 19.16 224 ALA A N 1
ATOM 722 C CA . ALA A 1 100 ? 99.816 19.657 50.253 1.00 20.03 224 ALA A CA 1
ATOM 723 C C . ALA A 1 100 ? 100.181 20.221 48.889 1.00 21.05 224 ALA A C 1
ATOM 724 O O . ALA A 1 100 ? 99.663 21.261 48.488 1.00 21.65 224 ALA A O 1
ATOM 726 N N . SER A 1 101 ? 101.072 19.540 48.176 1.00 20.70 225 SER A N 1
ATOM 727 C CA . SER A 1 101 ? 101.467 19.997 46.848 1.00 20.74 225 SER A CA 1
ATOM 728 C C . SER A 1 101 ? 100.267 19.896 45.912 1.00 19.84 225 SER A C 1
ATOM 729 O O . SER A 1 101 ? 99.367 19.084 46.133 1.00 19.46 225 SER A O 1
ATOM 732 N N . GLU A 1 102 ? 100.256 20.705 44.859 1.00 20.66 226 GLU A N 1
ATOM 733 C CA . GLU A 1 102 ? 99.158 20.652 43.906 1.00 21.59 226 GLU A CA 1
ATOM 734 C C . GLU A 1 102 ? 99.038 19.237 43.336 1.00 21.74 226 GLU A C 1
ATOM 735 O O . GLU A 1 102 ? 97.933 18.743 43.137 1.00 20.48 226 GLU A O 1
ATOM 741 N N . ASP A 1 103 ? 100.172 18.579 43.092 1.00 21.76 227 ASP A N 1
ATOM 742 C CA . ASP A 1 103 ? 100.151 17.210 42.563 1.00 23.30 227 ASP A CA 1
ATOM 743 C C . ASP A 1 103 ? 99.349 16.268 43.458 1.00 21.74 227 ASP A C 1
ATOM 744 O O . ASP A 1 103 ? 98.455 15.559 42.994 1.00 22.38 227 ASP A O 1
ATOM 749 N N . GLU A 1 104 ? 99.690 16.257 44.742 1.00 21.16 228 GLU A N 1
ATOM 750 C CA . GLU A 1 104 ? 99.034 15.397 45.720 1.00 22.21 228 GLU A CA 1
ATOM 751 C C . GLU A 1 104 ? 97.577 15.770 45.958 1.00 20.82 228 GLU A C 1
ATOM 752 O O . GLU A 1 104 ? 96.690 14.915 45.912 1.00 19.96 228 GLU A O 1
ATOM 758 N N . ALA A 1 105 ? 97.338 17.050 46.214 1.00 19.65 229 ALA A N 1
ATOM 759 C CA . ALA A 1 105 ? 95.993 17.548 46.468 1.00 19.48 229 ALA A CA 1
ATOM 760 C C . ALA A 1 105 ? 95.040 17.239 45.320 1.00 18.63 229 ALA A C 1
ATOM 761 O O . ALA A 1 105 ? 93.943 16.722 45.530 1.00 16.90 229 ALA A O 1
ATOM 763 N N . THR A 1 106 ? 95.465 17.559 44.104 1.00 18.60 230 THR A N 1
ATOM 764 C CA . THR A 1 106 ? 94.633 17.341 42.930 1.00 20.58 230 THR A CA 1
ATOM 765 C C . THR A 1 106 ? 94.371 15.868 42.630 1.00 20.58 230 THR A C 1
ATOM 766 O O . THR A 1 106 ? 93.263 15.499 42.241 1.00 20.28 230 THR A O 1
ATOM 770 N N . LEU A 1 107 ? 95.380 15.024 42.811 1.00 19.66 231 LEU A N 1
ATOM 771 C CA . LEU A 1 107 ? 95.200 13.600 42.549 1.00 19.82 231 LEU A CA 1
ATOM 772 C C . LEU A 1 107 ? 94.170 13.008 43.512 1.00 18.79 231 LEU A C 1
ATOM 773 O O . LEU A 1 107 ? 93.278 12.269 43.096 1.00 20.01 231 LEU A O 1
ATOM 778 N N . LYS A 1 108 ? 94.281 13.344 44.794 1.00 18.24 232 LYS A N 1
ATOM 779 C CA . LYS A 1 108 ? 93.343 12.829 45.788 1.00 19.31 232 LYS A CA 1
ATOM 780 C C . LYS A 1 108 ? 91.923 13.346 45.541 1.00 19.96 232 LYS A C 1
ATOM 781 O O . LYS A 1 108 ? 90.956 12.577 45.593 1.00 18.29 232 LYS A O 1
ATOM 787 N N . LEU A 1 109 ? 91.801 14.643 45.270 1.00 17.99 233 LEU A N 1
ATOM 788 C CA . LEU A 1 109 ? 90.490 15.237 45.021 1.00 19.74 233 LEU A CA 1
ATOM 789 C C . LEU A 1 109 ? 89.819 14.595 43.814 1.00 19.33 233 LEU A C 1
ATOM 790 O O . LEU A 1 109 ? 88.639 14.271 43.862 1.00 18.31 233 LEU A O 1
ATOM 795 N N . ASN A 1 110 ? 90.572 14.406 42.732 1.00 20.44 234 ASN A N 1
ATOM 796 C CA . ASN A 1 110 ? 90.012 13.794 41.532 1.00 22.23 234 ASN A CA 1
ATOM 797 C C . ASN A 1 110 ? 89.566 12.353 41.761 1.00 23.31 234 ASN A C 1
ATOM 798 O O . ASN A 1 110 ? 88.520 11.939 41.254 1.00 21.40 234 ASN A O 1
ATOM 803 N N . GLN A 1 111 ? 90.356 11.588 42.509 1.00 23.48 235 GLN A N 1
ATOM 804 C CA . GLN A 1 111 ? 89.999 10.202 42.791 1.00 25.08 235 GLN A CA 1
ATOM 805 C C . GLN A 1 111 ? 88.738 10.175 43.648 1.00 23.54 235 GLN A C 1
ATOM 806 O O . GLN A 1 111 ? 87.875 9.314 43.478 1.00 23.22 235 GLN A O 1
ATOM 812 N N . TRP A 1 112 ? 88.645 11.123 44.575 1.00 20.21 236 TRP A N 1
ATOM 813 C CA . TRP A 1 112 ? 87.492 11.230 45.462 1.00 21.15 236 TRP A CA 1
ATOM 814 C C . TRP A 1 112 ? 86.234 11.567 44.658 1.00 19.50 236 TRP A C 1
ATOM 815 O O . TRP A 1 112 ? 85.189 10.938 44.829 1.00 20.74 236 TRP A O 1
ATOM 826 N N . LEU A 1 113 ? 86.335 12.559 43.781 1.00 19.30 237 LEU A N 1
ATOM 827 C CA . LEU A 1 113 ? 85.198 12.945 42.955 1.00 20.49 237 LEU A CA 1
ATOM 828 C C . LEU A 1 113 ? 84.804 11.804 42.017 1.00 22.91 237 LEU A C 1
ATOM 829 O O . LEU A 1 113 ? 83.624 11.605 41.737 1.00 20.89 237 LEU A O 1
ATOM 834 N N . SER A 1 114 ? 85.789 11.053 41.529 1.00 24.33 238 SER A N 1
ATOM 835 C CA . SER A 1 114 ? 85.484 9.933 40.646 1.00 26.82 238 SER A CA 1
ATOM 836 C C . SER A 1 114 ? 84.682 8.892 41.416 1.00 27.65 238 SER A C 1
ATOM 837 O O . SER A 1 114 ? 83.738 8.312 40.886 1.00 28.41 238 SER A O 1
ATOM 840 N N . MET A 1 115 ? 85.059 8.669 42.670 1.00 28.01 239 MET A N 1
ATOM 841 C CA . MET A 1 115 ? 84.365 7.706 43.514 1.00 30.80 239 MET A CA 1
ATOM 842 C C . MET A 1 115 ? 82.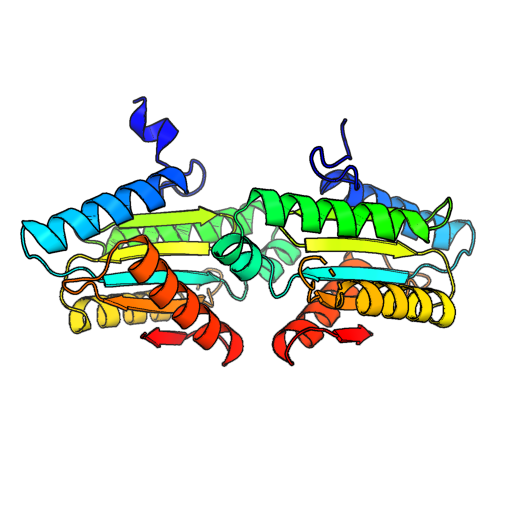917 8.126 43.746 1.00 30.94 239 MET A C 1
ATOM 843 O O . MET A 1 115 ? 82.019 7.282 43.808 1.00 30.61 239 MET A O 1
ATOM 848 N N . LEU A 1 116 ? 82.690 9.430 43.870 1.00 29.31 240 LEU A N 1
ATOM 849 C CA . LEU A 1 116 ? 81.344 9.938 44.109 1.00 30.63 240 LEU A CA 1
ATOM 850 C C . LEU A 1 116 ? 80.425 9.826 42.895 1.00 31.57 240 LEU A C 1
ATOM 851 O O . LEU A 1 116 ? 79.206 9.887 43.035 1.00 31.12 240 LEU A O 1
ATOM 856 N N . GLU A 1 117 ? 81.001 9.661 41.708 1.00 34.74 241 GLU A N 1
ATOM 857 C CA . GLU A 1 117 ? 80.190 9.525 40.502 1.00 38.69 241 GLU A CA 1
ATOM 858 C C . GLU A 1 117 ? 79.597 8.123 40.416 1.00 41.79 241 GLU A C 1
ATOM 859 O O . GLU A 1 117 ? 78.988 7.759 39.411 1.00 43.15 241 GLU A O 1
ATOM 865 N N . ARG A 1 118 ? 79.782 7.341 41.474 1.00 45.78 242 ARG A N 1
ATOM 866 C CA . ARG A 1 118 ? 79.258 5.980 41.528 1.00 49.50 242 ARG A CA 1
ATOM 867 C C . ARG A 1 118 ? 78.061 5.887 42.469 1.00 50.49 242 ARG A C 1
ATOM 868 O O . ARG A 1 118 ? 76.996 5.421 42.014 1.00 52.56 242 ARG A O 1
ATOM 876 N N . GLU A 1 123 ? 73.458 6.018 47.070 1.00 49.77 247 GLU A N 1
ATOM 877 C CA . GLU A 1 123 ? 74.029 5.398 45.840 1.00 48.59 247 GLU A CA 1
ATOM 878 C C . GLU A 1 123 ? 73.895 6.342 44.650 1.00 46.73 247 GLU A C 1
ATOM 879 O O . GLU A 1 123 ? 74.546 6.151 43.620 1.00 47.84 247 GLU A O 1
ATOM 885 N N . ALA A 1 124 ? 73.050 7.360 44.800 1.00 42.74 248 ALA A N 1
ATOM 886 C CA . ALA A 1 124 ? 72.815 8.343 43.744 1.00 38.34 248 ALA A CA 1
ATOM 887 C C . ALA A 1 124 ? 74.109 9.025 43.302 1.00 34.62 248 ALA A C 1
ATOM 888 O O . ALA A 1 124 ? 74.740 9.741 44.081 1.00 33.83 248 ALA A O 1
ATOM 890 N N . PRO A 1 125 ? 74.514 8.817 42.038 1.00 31.78 249 PRO A N 1
ATOM 891 C CA . PRO A 1 125 ? 75.738 9.416 41.497 1.00 29.64 249 PRO A CA 1
ATOM 892 C C . PRO A 1 125 ? 75.751 10.936 41.631 1.00 27.37 249 PRO A C 1
ATOM 893 O O . PRO A 1 125 ? 74.771 11.613 41.318 1.00 24.84 249 PRO A O 1
ATOM 897 N N . LEU A 1 126 ? 76.874 11.465 42.092 1.00 25.45 250 LEU A N 1
ATOM 898 C CA . LEU A 1 126 ? 77.017 12.901 42.277 1.00 24.83 250 LEU A CA 1
ATOM 899 C C . LEU A 1 126 ? 77.971 13.501 41.248 1.00 22.33 250 LEU A C 1
ATOM 900 O O . LEU A 1 126 ? 79.093 13.030 41.085 1.00 22.03 250 LEU A O 1
ATOM 905 N N . HIS A 1 127 ? 77.501 14.527 40.539 1.00 21.04 251 HIS A N 1
ATOM 906 C CA . HIS A 1 127 ? 78.292 15.219 39.520 1.00 19.24 251 HIS A CA 1
ATOM 907 C C . HIS A 1 127 ? 78.729 16.573 40.081 1.00 18.92 251 HIS A C 1
ATOM 908 O O . HIS A 1 127 ? 77.906 17.335 40.605 1.00 15.57 251 HIS A O 1
ATOM 915 N N . VAL A 1 128 ? 80.020 16.872 39.954 1.00 17.54 252 VAL A N 1
ATOM 916 C CA . VAL A 1 128 ? 80.582 18.104 40.507 1.00 15.79 252 VAL A CA 1
ATOM 917 C C . VAL A 1 128 ? 81.459 18.928 39.559 1.00 15.17 252 VAL A C 1
ATOM 918 O O . VAL A 1 128 ? 82.258 18.376 38.798 1.00 14.54 252 VAL A O 1
ATOM 922 N N . SER A 1 129 ? 81.293 20.250 39.604 1.00 11.81 253 SER A N 1
ATOM 923 C CA . SER A 1 129 ? 82.115 21.169 38.814 1.00 12.72 253 SER A CA 1
ATOM 924 C C . SER A 1 129 ? 83.063 21.745 39.856 1.00 14.87 253 SER A C 1
ATOM 925 O O . SER A 1 129 ? 82.614 22.212 40.909 1.00 12.97 253 SER A O 1
ATOM 928 N N . ALA A 1 130 ? 84.362 21.718 39.577 1.00 13.43 254 ALA A N 1
ATOM 929 C CA . ALA A 1 130 ? 85.334 22.217 40.539 1.00 14.12 254 ALA A CA 1
ATOM 930 C C . ALA A 1 130 ? 86.452 23.048 39.930 1.00 12.56 254 ALA A C 1
ATOM 931 O O . ALA A 1 130 ? 86.812 22.877 38.763 1.00 12.74 254 ALA A O 1
ATOM 933 N N . GLY A 1 131 ? 86.994 23.948 40.745 1.00 13.37 255 GLY A N 1
ATOM 934 C CA . GLY A 1 131 ? 88.091 24.803 40.324 1.00 13.54 255 GLY A CA 1
ATOM 935 C C . GLY A 1 131 ? 89.129 24.845 41.434 1.00 15.28 255 GLY A C 1
ATOM 936 O O . GLY A 1 131 ? 88.782 24.737 42.608 1.00 14.83 255 GLY A O 1
ATOM 937 N N . SER A 1 132 ? 90.402 24.987 41.079 1.00 15.37 256 SER A N 1
ATOM 938 C CA . SER A 1 132 ? 91.453 25.034 42.088 1.00 14.17 256 SER A CA 1
ATOM 939 C C . SER A 1 132 ? 92.406 26.202 41.865 1.00 14.96 256 SER A C 1
ATOM 940 O O . SER A 1 132 ? 92.539 26.709 40.749 1.00 14.95 256 SER A O 1
ATOM 943 N N . ALA A 1 133 ? 93.068 26.617 42.941 1.00 15.25 257 ALA A N 1
ATOM 944 C CA . ALA A 1 133 ? 94.039 27.703 42.894 1.00 16.13 257 ALA A CA 1
ATOM 945 C C . ALA A 1 133 ? 95.101 27.385 43.941 1.00 16.53 257 ALA A C 1
ATOM 946 O O . ALA A 1 133 ? 94.786 26.889 45.023 1.00 15.72 257 ALA A O 1
ATOM 948 N N . VAL A 1 134 ? 96.357 27.669 43.614 1.00 16.55 258 VAL A N 1
ATOM 949 C CA . VAL A 1 134 ? 97.465 27.388 44.520 1.00 19.32 258 VAL A CA 1
ATOM 950 C C . VAL A 1 134 ? 97.928 28.632 45.265 1.00 19.51 258 VAL A C 1
ATOM 951 O O . VAL A 1 134 ? 98.147 29.685 44.662 1.00 19.52 258 VAL A O 1
ATOM 955 N N . CYS A 1 135 ? 98.086 28.504 46.579 1.00 20.50 259 CYS A N 1
ATOM 956 C CA . CYS A 1 135 ? 98.535 29.624 47.391 1.00 21.66 259 CYS A CA 1
ATOM 957 C C . CYS A 1 135 ? 99.978 29.951 47.024 1.00 23.23 259 CYS A C 1
ATOM 958 O O . CYS A 1 135 ? 100.801 29.054 46.837 1.00 21.67 259 CYS A O 1
ATOM 961 N N . GLU A 1 136 ? 100.268 31.241 46.919 1.00 24.25 260 GLU A N 1
ATOM 962 C CA . GLU A 1 136 ? 101.599 31.721 46.575 1.00 26.92 260 GLU A CA 1
ATOM 963 C C . GLU A 1 136 ? 101.959 32.863 47.517 1.00 27.65 260 GLU A C 1
ATOM 964 O O . GLU A 1 136 ? 101.078 33.538 48.049 1.00 28.21 260 GLU A O 1
ATOM 970 N N . VAL A 1 137 ? 103.253 33.081 47.718 1.00 27.96 261 VAL A N 1
ATOM 971 C CA . VAL A 1 137 ? 103.703 34.150 48.595 1.00 28.93 261 VAL A CA 1
ATOM 972 C C . VAL A 1 137 ? 103.206 35.500 48.082 1.00 28.20 261 VAL A C 1
ATOM 973 O O . VAL A 1 137 ? 103.286 35.788 46.887 1.00 26.65 261 VAL A O 1
ATOM 977 N N . GLY A 1 138 ? 102.676 36.316 48.986 1.00 28.03 262 GLY A N 1
ATOM 978 C CA . GLY A 1 138 ? 102.201 37.632 48.602 1.00 27.93 262 GLY A CA 1
ATOM 979 C C . GLY A 1 138 ? 100.752 37.729 48.168 1.00 28.76 262 GLY A C 1
ATOM 980 O O . GLY A 1 138 ? 100.313 38.788 47.730 1.00 31.57 262 GLY A O 1
ATOM 981 N N . ILE A 1 139 ? 100.006 36.635 48.282 1.00 28.94 263 ILE A N 1
ATOM 982 C CA . ILE A 1 139 ? 98.599 36.633 47.893 1.00 27.98 263 ILE A CA 1
ATOM 983 C C . ILE A 1 139 ? 97.734 36.603 49.152 1.00 27.35 263 ILE A C 1
ATOM 984 O O . ILE A 1 139 ? 98.148 36.067 50.177 1.00 28.45 263 ILE A O 1
ATOM 989 N N . ASP A 1 140 ? 96.543 37.187 49.089 1.00 26.22 264 ASP A N 1
ATOM 990 C CA . ASP A 1 140 ? 95.661 37.174 50.248 1.00 25.83 264 ASP A CA 1
ATOM 991 C C . ASP A 1 140 ? 94.541 36.172 49.978 1.00 23.21 264 ASP A C 1
ATOM 992 O O . ASP A 1 140 ? 94.374 35.711 48.846 1.00 21.51 264 ASP A O 1
ATOM 997 N N . ALA A 1 141 ? 93.786 35.833 51.018 1.00 21.77 265 ALA A N 1
ATOM 998 C CA . ALA A 1 141 ? 92.697 34.865 50.902 1.00 21.72 265 ALA A CA 1
ATOM 999 C C . ALA A 1 141 ? 91.622 35.252 49.887 1.00 21.04 265 ALA A C 1
ATOM 1000 O O . ALA A 1 141 ? 91.078 34.392 49.197 1.00 19.43 265 ALA A O 1
ATOM 1002 N N . THR A 1 142 ? 91.306 36.538 49.794 1.00 21.04 266 THR A N 1
ATOM 1003 C CA . THR A 1 142 ? 90.287 36.976 48.844 1.00 21.76 266 THR A CA 1
ATOM 1004 C C . THR A 1 142 ? 90.700 36.709 47.396 1.00 20.49 266 THR A C 1
ATOM 1005 O O . THR A 1 142 ? 89.891 36.260 46.584 1.00 20.62 266 THR A O 1
ATOM 1009 N N . GLU A 1 143 ? 91.960 36.979 47.076 1.00 20.11 267 GLU A N 1
ATOM 1010 C CA . GLU A 1 143 ? 92.465 36.767 45.722 1.00 20.41 267 GLU A CA 1
ATOM 1011 C C . GLU A 1 143 ? 92.577 35.281 45.389 1.00 19.05 267 GLU A C 1
ATOM 1012 O O . GLU A 1 143 ? 92.318 34.872 44.256 1.00 19.58 267 GLU A O 1
ATOM 1018 N N . LEU A 1 144 ? 92.969 34.473 46.368 1.00 17.08 268 LEU A N 1
ATOM 1019 C CA . LEU A 1 144 ? 93.085 33.039 46.137 1.00 16.55 268 LEU A CA 1
ATOM 1020 C C . LEU A 1 144 ? 91.685 32.494 45.841 1.00 17.55 268 LEU A C 1
ATOM 1021 O O . LEU A 1 144 ? 91.495 31.684 44.929 1.00 15.46 268 LEU A O 1
ATOM 1026 N N . TYR A 1 145 ? 9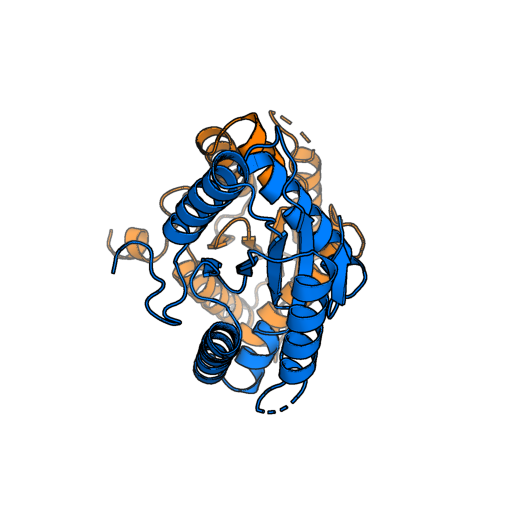0.708 32.950 46.622 1.00 17.00 269 TYR A N 1
ATOM 1027 C CA . TYR A 1 145 ? 89.320 32.529 46.445 1.00 17.04 269 TYR A CA 1
ATOM 1028 C C . TYR A 1 145 ? 88.818 32.919 45.055 1.00 15.95 269 TYR A C 1
ATOM 1029 O O . TYR A 1 145 ? 88.170 32.129 44.371 1.00 14.93 269 TYR A O 1
ATOM 1038 N N . ARG A 1 146 ? 89.114 34.147 44.647 1.00 17.96 270 ARG A N 1
ATOM 1039 C CA . ARG A 1 146 ? 88.678 34.634 43.341 1.00 19.00 270 ARG A CA 1
ATOM 1040 C C . ARG A 1 146 ? 89.207 33.747 42.221 1.00 16.52 270 ARG A C 1
ATOM 1041 O O . ARG A 1 146 ? 88.501 33.474 41.251 1.00 14.07 270 ARG A O 1
ATOM 1049 N N . ARG A 1 147 ? 90.446 33.287 42.363 1.00 15.06 271 ARG A N 1
ATOM 1050 C CA . ARG A 1 147 ? 91.054 32.442 41.337 1.00 15.77 271 ARG A CA 1
ATOM 1051 C C . ARG A 1 147 ? 90.416 31.057 41.268 1.00 15.76 271 ARG A C 1
ATOM 1052 O O . ARG A 1 147 ? 90.098 30.564 40.182 1.00 14.85 271 ARG A O 1
ATOM 1060 N N . ALA A 1 148 ? 90.231 30.430 42.425 1.00 14.32 272 ALA A N 1
ATOM 1061 C CA . ALA A 1 148 ? 89.627 29.103 42.476 1.00 15.38 272 ALA A CA 1
ATOM 1062 C C . ALA A 1 148 ? 88.171 29.178 42.022 1.00 15.62 272 ALA A C 1
ATOM 1063 O O . ALA A 1 148 ? 87.680 28.284 41.334 1.00 13.42 272 ALA A O 1
ATOM 1065 N N . ASP A 1 149 ? 87.495 30.259 42.405 1.00 15.28 273 ASP A N 1
ATOM 1066 C CA . ASP A 1 149 ? 86.090 30.472 42.051 1.00 15.74 273 ASP A CA 1
ATOM 1067 C C . ASP A 1 149 ? 85.941 30.615 40.532 1.00 15.76 273 ASP A C 1
ATOM 1068 O O . ASP A 1 149 ? 85.066 29.996 39.923 1.00 14.04 273 ASP A O 1
ATOM 1073 N N . ALA A 1 150 ? 86.807 31.418 39.924 1.00 16.03 274 ALA A N 1
ATOM 1074 C CA . ALA A 1 150 ? 86.764 31.628 38.479 1.00 16.98 274 ALA A CA 1
ATOM 1075 C C . ALA A 1 150 ? 87.001 30.317 37.736 1.00 16.48 274 ALA A C 1
ATOM 1076 O O . ALA A 1 150 ? 86.354 30.043 36.722 1.00 14.82 274 ALA A O 1
ATOM 1078 N N . ALA A 1 151 ? 87.929 29.506 38.238 1.00 14.01 275 ALA 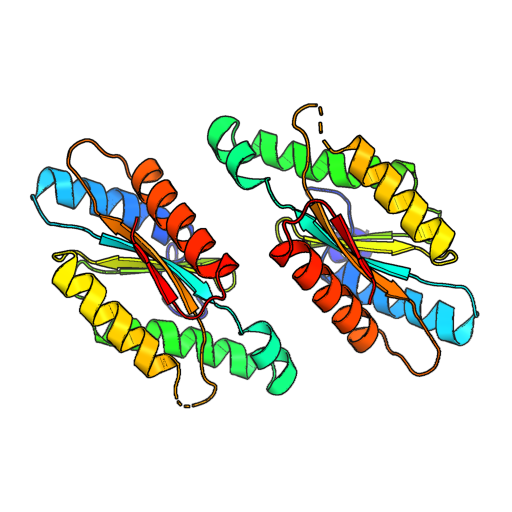A N 1
ATOM 1079 C CA . ALA A 1 151 ? 88.229 28.223 37.609 1.00 15.33 275 ALA A CA 1
ATOM 1080 C C . ALA A 1 151 ? 87.014 27.295 37.673 1.00 15.60 275 ALA A C 1
ATOM 1081 O O . ALA A 1 151 ? 86.737 26.543 36.730 1.00 15.47 275 ALA A O 1
ATOM 1083 N N . MET A 1 152 ? 86.293 27.344 38.790 1.00 14.20 276 MET A N 1
ATOM 1084 C CA . MET A 1 152 ? 85.119 26.504 38.959 1.00 14.53 276 MET A CA 1
ATOM 1085 C C . MET A 1 152 ? 84.063 26.837 37.905 1.00 14.33 276 MET A C 1
ATOM 1086 O O . MET A 1 152 ? 83.427 25.938 37.354 1.00 13.93 276 MET A O 1
ATOM 1091 N N . TYR A 1 153 ? 83.880 28.123 37.617 1.00 14.30 277 TYR A N 1
ATOM 1092 C CA . TYR A 1 153 ? 82.895 28.507 36.617 1.00 15.75 277 TYR A CA 1
ATOM 1093 C C . TYR A 1 153 ? 83.309 28.029 35.233 1.00 15.08 277 TYR A C 1
ATOM 1094 O O . TYR A 1 153 ? 82.459 27.710 34.418 1.00 14.55 277 TYR A O 1
ATOM 1103 N N . ARG A 1 154 ? 84.610 27.980 34.964 1.00 14.92 278 ARG A N 1
ATOM 1104 C CA . ARG A 1 154 ? 85.061 27.485 33.663 1.00 15.54 278 ARG A CA 1
ATOM 1105 C C . ARG A 1 154 ? 84.679 26.008 33.571 1.00 14.66 278 ARG A C 1
ATOM 1106 O O . ARG A 1 154 ? 84.226 25.530 32.527 1.00 13.72 278 ARG A O 1
ATOM 1114 N N . ALA A 1 155 ? 84.867 25.285 34.669 1.00 13.69 279 ALA A N 1
ATOM 1115 C CA . ALA A 1 155 ? 84.514 23.865 34.710 1.00 15.26 279 ALA A CA 1
ATOM 1116 C C . ALA A 1 155 ? 83.002 23.707 34.529 1.00 15.35 279 ALA A C 1
ATOM 1117 O O . ALA A 1 155 ? 82.527 22.852 33.773 1.00 17.05 279 ALA A O 1
ATOM 1119 N N . LYS A 1 156 ? 82.251 24.547 35.228 1.00 13.21 280 LYS A N 1
ATOM 1120 C CA . LYS A 1 156 ? 80.796 24.503 35.176 1.00 16.14 280 LYS A CA 1
ATOM 1121 C C . LYS A 1 156 ? 80.234 24.719 33.770 1.00 16.11 280 LYS A C 1
ATOM 1122 O O . LYS A 1 156 ? 79.461 23.909 33.266 1.00 16.97 280 LYS A O 1
ATOM 1128 N N . PHE A 1 157 ? 80.635 25.815 33.137 1.00 15.97 281 PHE A N 1
ATOM 1129 C CA . PHE A 1 157 ? 80.116 26.137 31.819 1.00 19.05 281 PHE A CA 1
ATOM 1130 C C . PHE A 1 157 ? 80.634 25.312 30.652 1.00 19.44 281 PHE A C 1
ATOM 1131 O O . PHE A 1 157 ? 80.087 25.386 29.552 1.00 21.50 281 PHE A O 1
ATOM 1139 N N . SER A 1 158 ? 81.664 24.507 30.888 1.00 18.97 282 SER A N 1
ATOM 1140 C CA . SER A 1 158 ? 82.178 23.650 29.830 1.00 20.74 282 SER A CA 1
ATOM 1141 C C . SER A 1 158 ? 81.470 22.298 29.903 1.00 20.48 282 SER A C 1
ATOM 1142 O O . SER A 1 158 ? 81.749 21.396 29.112 1.00 20.04 282 SER A O 1
ATOM 1145 N N . GLY A 1 159 ? 80.554 22.158 30.861 1.00 20.52 283 GLY A N 1
ATOM 1146 C CA . GLY A 1 159 ? 79.815 20.912 30.982 1.00 20.30 283 GLY A CA 1
ATOM 1147 C C . GLY A 1 159 ? 79.753 20.257 32.348 1.00 20.26 283 GLY A C 1
ATOM 1148 O O . GLY A 1 159 ? 78.971 19.328 32.553 1.00 20.81 283 GLY A O 1
ATOM 1149 N N . GLY A 1 160 ? 80.578 20.710 33.284 1.00 19.50 284 GLY A N 1
ATOM 1150 C CA . GLY A 1 160 ? 80.556 20.124 34.613 1.00 18.97 284 GLY A CA 1
ATOM 1151 C C . GLY A 1 160 ? 81.261 18.782 34.694 1.00 18.59 284 GLY A C 1
ATOM 1152 O O . GLY A 1 160 ? 81.879 18.336 33.725 1.00 18.92 284 GLY A O 1
ATOM 1153 N N . ARG A 1 161 ? 81.156 18.132 35.850 1.00 18.69 285 ARG A N 1
ATOM 1154 C CA . ARG A 1 161 ? 81.803 16.843 36.082 1.00 18.46 285 ARG A CA 1
ATOM 1155 C C . ARG A 1 161 ? 83.283 16.934 35.755 1.00 20.62 285 ARG A C 1
ATOM 1156 O O . ARG A 1 161 ? 83.840 16.056 35.094 1.00 19.41 285 ARG A O 1
ATOM 1164 N N . ARG A 1 162 ? 83.923 18.005 36.209 1.00 18.95 286 ARG A N 1
ATOM 1165 C CA . ARG A 1 162 ? 85.344 18.174 35.952 1.00 20.40 286 ARG A CA 1
ATOM 1166 C C . ARG A 1 162 ? 85.972 19.201 36.877 1.00 19.19 286 ARG A C 1
ATOM 1167 O O . ARG A 1 162 ? 85.278 20.019 37.485 1.00 17.30 286 ARG A O 1
ATOM 1175 N N . LEU A 1 163 ? 87.294 19.137 36.982 1.00 17.61 287 LEU A N 1
ATOM 1176 C CA . LEU A 1 163 ? 88.054 20.069 37.801 1.00 18.80 287 LEU A CA 1
ATOM 1177 C C . LEU A 1 163 ? 88.971 20.858 36.881 1.00 19.45 287 LEU A C 1
ATOM 1178 O O . LEU A 1 163 ? 89.795 20.276 36.179 1.00 18.82 287 LEU A O 1
ATOM 1183 N N . VAL A 1 164 ? 88.810 22.176 36.865 1.00 16.21 288 VAL A N 1
ATOM 1184 C CA . VAL A 1 164 ? 89.658 23.025 36.050 1.00 18.45 288 VAL A CA 1
ATOM 1185 C C . VAL A 1 164 ? 90.612 23.756 36.990 1.00 19.45 288 VAL A C 1
ATOM 1186 O O . VAL A 1 164 ? 90.199 24.276 38.030 1.00 18.06 288 VAL A O 1
ATOM 1190 N N . ARG A 1 165 ? 91.894 23.767 36.635 1.00 20.22 289 ARG A N 1
ATOM 1191 C CA . ARG A 1 165 ? 92.909 24.419 37.456 1.00 22.37 289 ARG A CA 1
ATOM 1192 C C . ARG A 1 165 ? 93.081 25.870 37.041 1.00 22.85 289 ARG A C 1
ATOM 1193 O O . ARG A 1 165 ? 92.895 26.216 35.872 1.00 22.89 289 ARG A O 1
ATOM 1201 N N . ASP A 1 166 ? 93.445 26.719 37.997 1.00 23.42 290 ASP A N 1
ATOM 1202 C CA . ASP A 1 166 ? 93.672 28.123 37.693 1.00 24.68 290 ASP A CA 1
ATOM 1203 C C . ASP A 1 166 ? 94.979 28.235 36.908 1.00 26.63 290 ASP A C 1
ATOM 1204 O O . ASP A 1 166 ? 95.937 27.504 37.243 1.00 28.34 290 ASP A O 1
ATOM 1209 N N . ASP B 1 6 ? 49.047 41.148 58.602 1.00 45.54 130 ASP B N 1
ATOM 1210 C CA . ASP B 1 6 ? 50.399 41.254 59.221 1.00 45.98 130 ASP B CA 1
ATOM 1211 C C . ASP B 1 6 ? 51.141 39.923 59.164 1.00 46.21 130 ASP B C 1
ATOM 1212 O O . ASP B 1 6 ? 52.270 39.853 58.676 1.00 45.61 130 ASP B O 1
ATOM 1217 N N . LEU B 1 7 ? 50.502 38.871 59.662 1.00 45.68 131 LEU B N 1
ATOM 1218 C CA . LEU B 1 7 ? 51.106 37.545 59.670 1.00 46.74 131 LEU B CA 1
ATOM 1219 C C . LEU B 1 7 ? 51.599 37.133 58.284 1.00 46.97 131 LEU B C 1
ATOM 1220 O O . LEU B 1 7 ? 52.783 36.848 58.099 1.00 45.48 131 LEU B O 1
ATOM 1225 N N . LYS B 1 8 ? 50.687 37.106 57.317 1.00 47.88 132 LYS B N 1
ATOM 1226 C CA . LYS B 1 8 ? 51.014 36.725 55.944 1.00 48.77 132 LYS B CA 1
ATOM 1227 C C . LYS B 1 8 ? 52.211 37.456 55.358 1.00 48.46 132 LYS B C 1
ATOM 1228 O O . LYS B 1 8 ? 53.100 36.838 54.777 1.00 48.70 132 LYS B O 1
ATOM 1234 N N . ARG B 1 9 ? 52.224 38.776 55.499 1.00 48.44 133 ARG B N 1
ATOM 1235 C CA . ARG B 1 9 ? 53.306 39.590 54.962 1.00 48.08 133 ARG B CA 1
ATOM 1236 C C . ARG B 1 9 ? 54.679 39.170 55.475 1.00 46.44 133 ARG B C 1
ATOM 1237 O O . ARG B 1 9 ? 55.655 39.173 54.726 1.00 47.39 133 ARG B O 1
ATOM 1245 N N . HIS B 1 10 ? 54.756 38.805 56.749 1.00 43.23 134 HIS B N 1
ATOM 1246 C CA . HIS B 1 10 ? 56.023 38.373 57.324 1.00 40.07 134 HIS B CA 1
ATOM 1247 C C . HIS B 1 10 ? 56.305 36.928 56.938 1.00 37.58 134 HIS B C 1
ATOM 1248 O O . HIS B 1 10 ? 57.449 36.474 56.969 1.00 37.26 134 HIS B O 1
ATOM 1255 N N . ALA B 1 11 ? 55.255 36.207 56.566 1.00 33.62 135 ALA B N 1
ATOM 1256 C CA . ALA B 1 11 ? 55.406 34.813 56.174 1.00 30.90 135 ALA B CA 1
ATOM 1257 C C . ALA B 1 11 ? 55.621 34.640 54.672 1.00 26.98 135 ALA B C 1
ATOM 1258 O O . ALA B 1 11 ? 56.245 33.671 54.241 1.00 26.40 135 ALA B O 1
ATOM 1260 N N . LEU B 1 12 ? 55.122 35.581 53.877 1.00 25.56 136 LEU B N 1
ATOM 1261 C CA . LEU B 1 12 ? 55.230 35.467 52.423 1.00 23.93 136 LEU B CA 1
ATOM 1262 C C . LEU B 1 12 ? 56.129 36.442 51.677 1.00 23.19 136 LEU B C 1
ATOM 1263 O O . LEU B 1 12 ? 56.267 36.328 50.459 1.00 19.63 136 LEU B O 1
ATOM 1268 N N . PHE B 1 13 ? 56.736 37.397 52.373 1.00 21.21 137 PHE B N 1
ATOM 1269 C CA . PHE B 1 13 ? 57.588 38.349 51.675 1.00 21.23 137 PHE B CA 1
ATOM 1270 C C . PHE B 1 13 ? 59.044 38.376 52.116 1.00 20.72 137 PHE B C 1
ATOM 1271 O O . PHE B 1 13 ? 59.361 38.150 53.285 1.00 19.50 137 PHE B O 1
ATOM 1279 N N . ASP B 1 14 ? 59.923 38.647 51.154 1.00 19.22 138 ASP B N 1
ATOM 1280 C CA . ASP B 1 14 ? 61.356 38.737 51.403 1.00 19.52 138 ASP B CA 1
ATOM 1281 C C . ASP B 1 14 ? 61.630 40.111 52.001 1.00 20.14 138 ASP B C 1
ATOM 1282 O O . ASP B 1 14 ? 61.420 41.133 51.346 1.00 19.87 138 ASP B O 1
ATOM 1287 N N . PRO B 1 15 ? 62.111 40.158 53.251 1.00 20.06 139 PRO B N 1
ATOM 1288 C CA . PRO B 1 15 ? 62.381 41.464 53.863 1.00 20.46 139 PRO B CA 1
ATOM 1289 C C . PRO B 1 15 ? 63.266 42.426 53.072 1.00 19.31 139 PRO B C 1
ATOM 1290 O O . PRO B 1 15 ? 62.912 43.591 52.907 1.00 19.34 139 PRO B O 1
ATOM 1294 N N . LEU B 1 16 ? 64.401 41.951 52.569 1.00 18.34 140 LEU B N 1
ATOM 1295 C CA . LEU B 1 16 ? 65.304 42.827 51.823 1.00 19.61 140 LEU B CA 1
ATOM 1296 C C . LEU B 1 16 ? 64.691 43.506 50.597 1.00 20.04 140 LEU B C 1
ATOM 1297 O O . LEU B 1 16 ? 64.703 44.735 50.491 1.00 19.12 140 LEU B O 1
ATOM 1302 N N . THR B 1 17 ? 64.147 42.706 49.683 1.00 19.23 141 THR B N 1
ATOM 1303 C CA . THR B 1 17 ? 63.604 43.224 48.427 1.00 20.54 141 THR B CA 1
ATOM 1304 C C . THR B 1 17 ? 62.117 43.555 48.334 1.00 20.40 141 THR B C 1
ATOM 1305 O O . THR B 1 17 ? 61.708 44.274 47.424 1.00 22.37 141 THR B O 1
ATOM 1309 N N . GLU B 1 18 ? 61.317 43.019 49.244 1.00 20.53 142 GLU B N 1
ATOM 1310 C CA . GLU B 1 18 ? 59.877 43.256 49.251 1.00 23.04 142 GLU B CA 1
ATOM 1311 C C . GLU B 1 18 ? 59.166 42.417 48.187 1.00 22.61 142 GLU B C 1
ATOM 1312 O O . GLU B 1 18 ? 57.981 42.606 47.912 1.00 21.59 142 GLU B O 1
ATOM 1318 N N . ALA B 1 19 ? 59.903 41.502 47.570 1.00 21.65 143 ALA B N 1
ATOM 1319 C CA . ALA B 1 19 ? 59.302 40.601 46.602 1.00 20.07 143 ALA B CA 1
ATOM 1320 C C . ALA B 1 19 ? 58.814 39.474 47.503 1.00 17.52 143 ALA B C 1
ATOM 1321 O O . ALA B 1 19 ? 59.107 39.474 48.698 1.00 17.53 143 ALA B O 1
ATOM 1323 N N . LEU B 1 20 ? 58.054 38.532 46.962 1.00 17.18 144 LEU B N 1
ATOM 1324 C CA . LEU B 1 20 ? 57.605 37.405 47.769 1.00 16.22 144 LEU B CA 1
ATOM 1325 C C . LEU B 1 20 ? 58.864 36.602 48.111 1.00 17.85 144 LEU B C 1
ATOM 1326 O O . LEU B 1 20 ? 59.884 36.723 47.422 1.00 17.79 144 LEU B O 1
ATOM 1331 N N . ASN B 1 21 ? 58.809 35.810 49.179 1.00 17.85 145 ASN B N 1
ATOM 1332 C CA . ASN B 1 21 ? 59.947 34.967 49.532 1.00 17.83 145 ASN B CA 1
ATOM 1333 C C . ASN B 1 21 ? 59.669 33.613 48.879 1.00 17.72 145 ASN B C 1
ATOM 1334 O O . ASN B 1 21 ? 58.763 33.506 48.053 1.00 17.67 145 ASN B O 1
ATOM 1339 N N . ARG B 1 22 ? 60.427 32.579 49.229 1.00 19.04 146 ARG B N 1
ATOM 1340 C CA . ARG B 1 22 ? 60.197 31.283 48.603 1.00 18.65 146 ARG B CA 1
ATOM 1341 C C . ARG B 1 22 ? 58.817 30.703 48.911 1.00 18.30 146 ARG B C 1
ATOM 1342 O O . ARG B 1 22 ? 58.165 30.140 48.027 1.00 16.37 146 ARG B O 1
ATOM 1350 N N . ARG B 1 23 ? 58.370 30.829 50.158 1.00 17.88 147 ARG B N 1
ATOM 1351 C CA . ARG B 1 23 ? 57.053 30.313 50.528 1.00 20.16 147 ARG B CA 1
ATOM 1352 C C . ARG B 1 23 ? 55.994 31.045 49.703 1.00 18.51 147 ARG B C 1
ATOM 1353 O O . ARG B 1 23 ? 55.008 30.445 49.264 1.00 18.21 147 ARG B O 1
ATOM 1361 N N . GLY B 1 24 ? 56.213 32.340 49.494 1.00 17.29 148 GLY B N 1
ATOM 1362 C CA . GLY B 1 24 ? 55.291 33.143 48.709 1.00 17.11 148 GLY B CA 1
ATOM 1363 C C . GLY B 1 24 ? 55.283 32.743 47.242 1.00 17.26 148 GLY B C 1
ATOM 1364 O O . GLY B 1 24 ? 54.229 32.740 46.604 1.00 16.67 148 GLY B O 1
ATOM 1365 N N . CYS B 1 25 ? 56.459 32.423 46.702 1.00 17.08 149 CYS B N 1
ATOM 1366 C CA . CYS B 1 25 ? 56.584 31.993 45.308 1.00 16.85 149 CYS B CA 1
ATOM 1367 C C . CYS B 1 25 ? 55.760 30.729 45.098 1.00 17.08 149 CYS B C 1
ATOM 1368 O O . CYS B 1 25 ? 55.023 30.599 44.118 1.00 16.49 149 CYS B O 1
ATOM 1371 N N . GLU B 1 26 ? 55.906 29.784 46.019 1.00 18.15 150 GLU B N 1
ATOM 1372 C CA . GLU B 1 26 ? 55.186 28.524 45.908 1.00 21.33 150 GLU B CA 1
ATOM 1373 C C . GLU B 1 26 ? 53.677 28.720 45.991 1.00 21.30 150 GLU B C 1
ATOM 1374 O O . GLU B 1 26 ? 52.928 28.113 45.226 1.00 22.58 150 GLU B O 1
ATOM 1380 N N . GLN B 1 27 ? 53.226 29.584 46.895 1.00 21.04 151 GLN B N 1
ATOM 1381 C CA . GLN B 1 27 ? 51.793 29.824 47.027 1.00 22.89 151 GLN B CA 1
ATOM 1382 C C . GLN B 1 27 ? 51.260 30.635 45.850 1.00 21.11 151 GLN B C 1
ATOM 1383 O O . GLN B 1 27 ? 50.128 30.430 45.417 1.00 22.10 151 GLN B O 1
ATOM 1389 N N . ALA B 1 28 ? 52.075 31.555 45.337 1.00 21.51 152 ALA B N 1
ATOM 1390 C CA . ALA B 1 28 ? 51.680 32.382 44.197 1.00 21.35 152 ALA B CA 1
ATOM 1391 C C . ALA B 1 28 ? 51.548 31.505 42.957 1.00 21.93 152 ALA B C 1
ATOM 1392 O O . ALA B 1 28 ? 50.611 31.660 42.170 1.00 21.32 152 ALA B O 1
ATOM 1394 N N . MET B 1 29 ? 52.492 30.585 42.779 1.00 21.94 153 MET B N 1
ATOM 1395 C CA . MET B 1 29 ? 52.447 29.683 41.635 1.00 23.34 153 MET B CA 1
ATOM 1396 C C . MET B 1 29 ? 51.190 28.821 41.718 1.00 23.86 153 MET B C 1
ATOM 1397 O O . MET B 1 29 ? 50.489 28.631 40.723 1.00 24.43 153 MET B O 1
ATOM 1402 N N . ARG B 1 30 ? 50.908 28.299 42.907 1.00 24.06 154 ARG B N 1
ATOM 1403 C CA . ARG B 1 30 ? 49.731 27.460 43.102 1.00 26.25 154 ARG B CA 1
ATOM 1404 C C . ARG B 1 30 ? 48.461 28.226 42.744 1.00 25.94 154 ARG B C 1
ATOM 1405 O O . ARG B 1 30 ? 47.634 27.749 41.963 1.00 26.22 154 ARG B O 1
ATOM 1413 N N . ASP B 1 31 ? 48.314 29.417 43.315 1.00 25.63 155 ASP B N 1
ATOM 1414 C CA . ASP B 1 31 ? 47.136 30.237 43.066 1.00 26.63 155 ASP B CA 1
ATOM 1415 C C . ASP B 1 31 ? 46.993 30.647 41.604 1.00 25.28 155 ASP B C 1
ATOM 1416 O O . ASP B 1 31 ? 45.889 30.631 41.060 1.00 25.85 155 ASP B O 1
ATOM 1421 N N . SER B 1 32 ? 48.104 31.016 40.970 1.00 23.96 156 SER B N 1
ATOM 1422 C CA . SER B 1 32 ? 48.078 31.425 39.570 1.00 23.51 156 SER B CA 1
ATOM 1423 C C . SER B 1 32 ? 47.665 30.290 38.638 1.00 24.87 156 SER B C 1
ATOM 1424 O O . SER B 1 32 ? 46.942 30.514 37.666 1.00 24.35 156 SER B O 1
ATOM 1427 N N . VAL B 1 33 ? 48.125 29.077 38.929 1.00 24.83 157 VAL B N 1
ATOM 1428 C CA . VAL B 1 33 ? 47.777 27.925 38.105 1.00 27.46 157 VAL B CA 1
ATOM 1429 C C . VAL B 1 33 ? 46.305 27.567 38.298 1.00 29.02 157 VAL B C 1
ATOM 1430 O O . VAL B 1 33 ? 45.613 27.199 37.343 1.00 30.35 157 VAL B O 1
ATOM 1434 N N . THR B 1 34 ? 45.832 27.680 39.534 1.00 29.20 158 THR B N 1
ATOM 1435 C CA . THR B 1 34 ? 44.440 27.378 39.842 1.00 31.73 158 THR B CA 1
ATOM 1436 C C . THR B 1 34 ? 43.532 28.346 39.091 1.00 32.18 158 THR B C 1
ATOM 1437 O O . THR B 1 34 ? 42.561 27.938 38.453 1.00 32.85 158 THR B O 1
ATOM 1441 N N . ALA B 1 35 ? 43.858 29.631 39.169 1.00 32.40 159 ALA B N 1
ATOM 1442 C CA . ALA B 1 35 ? 43.077 30.656 38.491 1.00 34.48 159 ALA B CA 1
ATOM 1443 C C . ALA B 1 35 ? 43.079 30.418 36.982 1.00 36.36 159 ALA B C 1
ATOM 1444 O O . ALA B 1 35 ? 42.081 30.663 36.305 1.00 36.31 159 ALA B O 1
ATOM 1446 N N . ALA B 1 36 ? 44.202 29.937 36.460 1.00 37.40 160 ALA B N 1
ATOM 1447 C CA . ALA B 1 36 ? 44.322 29.666 35.033 1.00 40.40 160 ALA B CA 1
ATOM 1448 C C . ALA B 1 36 ? 43.482 28.455 34.631 1.00 43.17 160 ALA B C 1
ATOM 1449 O O . ALA B 1 36 ? 42.776 28.484 33.622 1.00 43.38 160 ALA B O 1
ATOM 1451 N N . GLN B 1 37 ? 43.565 27.395 35.428 1.00 45.18 161 GLN B N 1
ATOM 1452 C CA . GLN B 1 37 ? 42.828 26.165 35.164 1.00 48.06 161 GLN B CA 1
ATOM 1453 C C . GLN B 1 37 ? 41.337 26.287 35.457 1.00 49.40 161 GLN B C 1
ATOM 1454 O O . GLN B 1 37 ? 40.521 25.590 34.851 1.00 49.87 161 GLN B O 1
ATOM 1460 N N . ARG B 1 38 ? 40.979 27.171 36.382 1.00 50.34 162 ARG B N 1
ATOM 1461 C CA . ARG B 1 38 ? 39.579 27.348 36.745 1.00 51.42 162 ARG B CA 1
ATOM 1462 C C . ARG B 1 38 ? 38.949 28.611 36.166 1.00 51.13 162 ARG B C 1
ATOM 1463 O O . ARG B 1 38 ? 37.954 28.535 35.446 1.00 51.87 162 ARG B O 1
ATOM 1471 N N . GLU B 1 39 ? 39.521 29.770 36.477 1.00 50.56 163 GLU B N 1
ATOM 1472 C CA . GLU B 1 39 ? 38.986 31.030 35.972 1.00 50.02 163 GLU B CA 1
ATOM 1473 C C . GLU B 1 39 ? 39.224 31.163 34.475 1.00 48.84 163 GLU B C 1
ATOM 1474 O O . GLU B 1 39 ? 38.505 31.884 33.784 1.00 48.94 163 GLU B O 1
ATOM 1480 N N . GLY B 1 40 ? 40.242 30.469 33.979 1.00 47.05 164 GLY B N 1
ATOM 1481 C CA . GLY B 1 40 ? 40.532 30.501 32.560 1.00 44.61 164 GLY B CA 1
ATOM 1482 C C . GLY B 1 40 ? 41.441 31.592 32.024 1.00 43.17 164 GLY B C 1
ATOM 1483 O O . GLY B 1 40 ? 41.630 31.673 30.813 1.00 43.09 164 GLY B O 1
ATOM 1484 N N . TRP B 1 41 ? 42.008 32.439 32.877 1.00 41.57 165 TRP B N 1
ATOM 1485 C CA . TRP B 1 41 ? 42.883 33.470 32.336 1.00 39.61 165 TRP B CA 1
ATOM 1486 C C . TRP B 1 41 ? 44.286 32.940 32.058 1.00 35.57 165 TRP B C 1
ATOM 1487 O O . TRP B 1 41 ? 44.701 31.917 32.605 1.00 34.71 165 TRP B O 1
ATOM 1498 N N . PRO B 1 42 ? 45.033 33.627 31.184 1.00 32.54 166 PRO B N 1
ATOM 1499 C CA . PRO B 1 42 ? 46.391 33.218 30.824 1.00 29.64 166 PRO B CA 1
ATOM 1500 C C . PRO B 1 42 ? 47.408 33.416 31.942 1.00 27.41 166 PRO B C 1
ATOM 1501 O O . PRO B 1 42 ? 47.263 34.305 32.779 1.00 25.85 166 PRO B O 1
ATOM 1505 N N . PHE B 1 43 ? 48.434 32.576 31.950 1.00 25.46 167 PHE B N 1
ATOM 1506 C CA . PHE B 1 43 ? 49.486 32.695 32.945 1.00 23.91 167 PHE B CA 1
ATOM 1507 C C . PHE B 1 43 ? 50.822 32.247 32.378 1.00 22.64 167 PHE B C 1
ATOM 1508 O O . PHE B 1 43 ? 50.931 31.182 31.769 1.00 22.91 167 PHE B O 1
ATOM 1516 N N . VAL B 1 44 ? 51.833 33.084 32.574 1.00 20.91 168 VAL B N 1
ATOM 1517 C CA . VAL B 1 44 ? 53.176 32.794 32.108 1.00 19.00 168 VAL B CA 1
ATOM 1518 C C . VAL B 1 44 ? 54.107 32.886 33.314 1.00 18.95 168 VAL B C 1
ATOM 1519 O O . VAL B 1 44 ? 54.068 33.866 34.061 1.00 19.09 168 VAL B O 1
ATOM 1523 N N . LEU B 1 45 ? 54.929 31.860 33.508 1.00 17.75 169 LEU B N 1
ATOM 1524 C CA . LEU B 1 45 ? 55.876 31.837 34.622 1.00 16.47 169 LEU B CA 1
ATOM 1525 C C . LEU B 1 45 ? 57.292 32.023 34.107 1.00 17.38 169 LEU B C 1
ATOM 1526 O O . LEU B 1 45 ? 57.695 31.375 33.137 1.00 18.07 169 LEU B O 1
ATOM 1531 N N . PHE B 1 46 ? 58.042 32.913 34.754 1.00 16.99 170 PHE B N 1
ATOM 1532 C CA . PHE B 1 46 ? 59.429 33.169 34.387 1.00 16.22 170 PHE B CA 1
ATOM 1533 C C . PHE B 1 46 ? 60.349 32.836 35.557 1.00 16.35 170 PHE B C 1
ATOM 1534 O O . PHE B 1 46 ? 60.025 33.118 36.711 1.00 14.80 170 PHE B O 1
ATOM 1542 N N . VAL B 1 47 ? 61.491 32.231 35.251 1.00 14.97 171 VAL B N 1
ATOM 1543 C CA . VAL B 1 47 ? 62.494 31.921 36.266 1.00 15.20 171 VAL B CA 1
ATOM 1544 C C . VAL B 1 47 ? 63.708 32.728 35.830 1.00 15.69 171 VAL B C 1
ATOM 1545 O O . VAL B 1 47 ? 64.174 32.582 34.695 1.00 16.06 171 VAL B O 1
ATOM 1549 N N . LEU B 1 48 ? 64.206 33.587 36.719 1.00 15.25 172 LEU B N 1
ATOM 1550 C CA . LEU B 1 48 ? 65.353 34.432 36.407 1.00 16.46 172 LEU B CA 1
ATOM 1551 C C . LEU B 1 48 ? 66.528 34.205 37.354 1.00 17.28 172 LEU B C 1
ATOM 1552 O O . LEU B 1 48 ? 66.342 33.984 38.548 1.00 16.03 172 LEU B O 1
ATOM 1557 N N . ASP B 1 49 ? 67.738 34.275 36.813 1.00 16.71 173 ASP B N 1
ATOM 1558 C CA . ASP B 1 49 ? 68.948 34.111 37.615 1.00 17.24 173 ASP B CA 1
ATOM 1559 C C . ASP B 1 49 ? 69.956 35.145 37.128 1.00 17.09 173 ASP B C 1
ATOM 1560 O O . ASP B 1 49 ? 70.257 35.212 35.935 1.00 17.05 173 ASP B O 1
ATOM 1565 N N . MET B 1 50 ? 70.466 35.964 38.044 1.00 17.03 174 MET B N 1
ATOM 1566 C CA . MET B 1 50 ? 71.435 36.985 37.673 1.00 18.31 174 MET B CA 1
ATOM 1567 C C . MET B 1 50 ? 72.755 36.354 37.237 1.00 18.94 174 MET B C 1
ATOM 1568 O O . MET B 1 50 ? 73.127 35.274 37.706 1.00 16.93 174 MET B O 1
ATOM 1573 N N . ASP B 1 51 ? 73.453 37.044 36.340 1.00 18.52 175 ASP B N 1
ATOM 1574 C CA . ASP B 1 51 ? 74.733 36.579 35.799 1.00 20.76 175 ASP B CA 1
ATOM 1575 C C . ASP B 1 51 ? 75.944 37.313 36.378 1.00 21.64 175 ASP B C 1
ATOM 1576 O O . ASP B 1 51 ? 77.032 36.742 36.463 1.00 23.08 175 ASP B O 1
ATOM 1581 N N . ASN B 1 52 ? 75.759 38.568 36.779 1.00 21.56 176 ASN B N 1
ATOM 1582 C CA . ASN B 1 52 ? 76.895 39.374 37.240 1.00 22.64 176 ASN B CA 1
ATOM 1583 C C . ASN B 1 52 ? 76.804 40.106 38.573 1.00 22.66 176 ASN B C 1
ATOM 1584 O O . ASN B 1 52 ? 77.384 41.182 38.719 1.00 23.34 176 ASN B O 1
ATOM 1589 N N . LEU B 1 53 ? 76.107 39.544 39.551 1.00 21.84 177 LEU B N 1
ATOM 1590 C CA . LEU B 1 53 ? 75.997 40.222 40.837 1.00 20.74 177 LEU B CA 1
ATOM 1591 C C . LEU B 1 53 ? 77.263 40.138 41.686 1.00 21.39 177 LEU B C 1
ATOM 1592 O O . LEU B 1 53 ? 77.620 41.095 42.369 1.00 20.85 177 LEU B O 1
ATOM 1597 N N . LYS B 1 54 ? 77.943 38.996 41.641 1.00 20.69 178 LYS B N 1
ATOM 1598 C CA . LYS B 1 54 ? 79.148 38.800 42.439 1.00 22.66 178 LYS B CA 1
ATOM 1599 C C . LYS B 1 54 ? 80.228 39.865 42.235 1.00 22.39 178 LYS B C 1
ATOM 1600 O O . LYS B 1 54 ? 80.743 40.420 43.202 1.00 21.39 178 LYS B O 1
ATOM 1606 N N . PRO B 1 55 ? 80.597 40.159 40.979 1.00 24.30 179 PRO B N 1
ATOM 1607 C CA . PRO B 1 55 ? 81.627 41.186 40.797 1.00 25.48 179 PRO B CA 1
ATOM 1608 C C . PRO B 1 55 ? 81.222 42.536 41.403 1.00 24.64 179 PRO B C 1
ATOM 1609 O O . PRO B 1 55 ? 82.075 43.300 41.851 1.00 25.92 179 PRO B O 1
ATOM 1613 N N . ILE B 1 56 ? 79.923 42.818 41.436 1.00 23.56 180 ILE B N 1
ATOM 1614 C CA . ILE B 1 56 ? 79.440 44.070 42.015 1.00 24.08 180 ILE B CA 1
ATOM 1615 C C . ILE B 1 56 ? 79.713 44.100 43.518 1.00 22.87 180 ILE B C 1
ATOM 1616 O O . ILE B 1 56 ? 80.150 45.124 44.054 1.00 22.84 180 ILE B O 1
ATOM 1621 N N . ASN B 1 57 ? 79.469 42.980 44.201 1.00 22.88 181 ASN B N 1
ATOM 1622 C CA . ASN B 1 57 ? 79.731 42.909 45.639 1.00 22.16 181 ASN B CA 1
ATOM 1623 C C . ASN B 1 57 ? 81.229 43.032 45.916 1.00 25.04 181 ASN B C 1
ATOM 1624 O O . ASN B 1 57 ? 81.647 43.713 46.855 1.00 23.35 181 ASN B O 1
ATOM 1629 N N . ASP B 1 58 ? 82.030 42.358 45.097 1.00 26.20 182 ASP B N 1
ATOM 1630 C CA . ASP B 1 58 ? 83.481 42.360 45.260 1.00 29.96 182 ASP B CA 1
ATOM 1631 C C . ASP B 1 58 ? 84.123 43.745 45.282 1.00 31.46 182 ASP B C 1
ATOM 1632 O O . ASP B 1 58 ? 84.988 44.022 46.114 1.00 32.94 182 ASP B O 1
ATOM 1637 N N . ARG B 1 59 ? 83.704 44.619 44.377 1.00 32.04 183 ARG B N 1
ATOM 1638 C CA . ARG B 1 59 ? 84.292 45.949 44.324 1.00 35.27 183 ARG B CA 1
ATOM 1639 C C . ARG B 1 59 ? 83.546 47.034 45.094 1.00 33.91 183 ARG B C 1
ATOM 1640 O O . ARG B 1 59 ? 84.166 47.976 45.589 1.00 34.71 183 ARG B O 1
ATOM 1648 N N . PHE B 1 60 ? 82.228 46.900 45.212 1.00 32.09 184 PHE B N 1
ATOM 1649 C CA . PHE B 1 60 ? 81.431 47.912 45.901 1.00 30.70 184 PHE B CA 1
ATOM 1650 C C . PHE B 1 60 ? 80.884 47.546 47.281 1.00 30.10 184 PHE B C 1
ATOM 1651 O O . PHE B 1 60 ? 80.378 48.414 47.991 1.00 29.73 184 PHE B O 1
ATOM 1659 N N . GLY B 1 61 ? 80.981 46.276 47.666 1.00 28.01 185 GLY B N 1
ATOM 1660 C CA . GLY B 1 61 ? 80.475 45.868 48.968 1.00 26.78 185 GLY B CA 1
ATOM 1661 C C . GLY B 1 61 ? 79.086 45.260 48.874 1.00 25.36 185 GLY B C 1
ATOM 1662 O O . GLY B 1 61 ? 78.377 45.487 47.893 1.00 24.66 185 GLY B O 1
ATOM 1663 N N . HIS B 1 62 ? 78.687 44.501 49.894 1.00 24.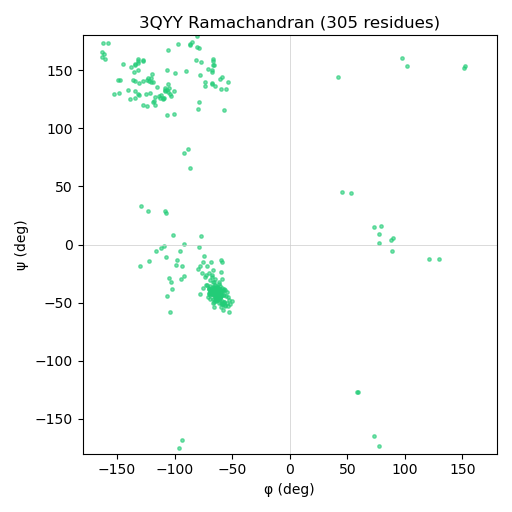38 186 HIS B N 1
ATOM 1664 C CA . HIS B 1 62 ? 77.381 43.844 49.885 1.00 24.28 186 HIS B CA 1
ATOM 1665 C C . HIS B 1 62 ? 76.188 44.787 49.973 1.00 23.41 186 HIS B C 1
ATOM 1666 O O . HIS B 1 62 ? 75.094 44.443 49.531 1.00 22.06 186 HIS B O 1
ATOM 1673 N N . LEU B 1 63 ? 76.386 45.964 50.558 1.00 21.16 187 LEU B N 1
ATOM 1674 C CA . LEU B 1 63 ? 75.297 46.926 50.661 1.00 22.25 187 LEU B CA 1
ATOM 1675 C C . LEU B 1 63 ? 74.949 47.390 49.245 1.00 20.12 187 LEU B C 1
ATOM 1676 O O . LEU B 1 63 ? 73.779 47.601 48.918 1.00 19.77 187 LEU B O 1
ATOM 1681 N N . ALA B 1 64 ? 75.969 47.530 48.402 1.00 19.65 188 ALA B N 1
ATOM 1682 C CA . ALA B 1 64 ? 75.755 47.951 47.021 1.00 20.22 188 ALA B CA 1
ATOM 1683 C C . ALA B 1 64 ? 75.032 46.840 46.261 1.00 19.69 188 ALA B C 1
ATOM 1684 O O . ALA B 1 64 ? 74.122 47.104 45.470 1.00 19.32 188 ALA B O 1
ATOM 1686 N N . GLY B 1 65 ? 75.444 45.599 46.504 1.00 18.43 189 GLY B N 1
ATOM 1687 C CA . GLY B 1 65 ? 74.808 44.471 45.850 1.00 17.97 189 GLY B CA 1
ATOM 1688 C C . GLY B 1 65 ? 73.365 44.349 46.306 1.00 18.84 189 GLY B C 1
ATOM 1689 O O . GLY B 1 65 ? 72.484 43.997 45.516 1.00 17.63 189 GLY B O 1
ATOM 1690 N N . ASP B 1 66 ? 73.124 44.629 47.587 1.00 17.42 190 ASP B N 1
ATOM 1691 C CA . ASP B 1 66 ? 71.770 44.571 48.139 1.00 18.35 190 ASP B CA 1
ATOM 1692 C C . ASP B 1 66 ? 70.904 45.560 47.367 1.00 19.02 190 ASP B C 1
ATOM 1693 O O . ASP B 1 66 ? 69.765 45.262 47.002 1.00 19.55 190 ASP B O 1
ATOM 1698 N N . ARG B 1 67 ? 71.453 46.748 47.130 1.00 20.23 191 ARG B N 1
ATOM 1699 C CA . ARG B 1 67 ? 70.732 47.791 46.413 1.00 20.61 191 ARG B CA 1
ATOM 1700 C C . ARG B 1 67 ? 70.383 47.330 44.996 1.00 20.92 191 ARG B C 1
ATOM 1701 O O . ARG B 1 67 ? 69.336 47.697 44.467 1.00 19.57 191 ARG B O 1
ATOM 1709 N N . VAL B 1 68 ? 71.254 46.527 44.384 1.00 19.74 192 VAL B N 1
ATOM 1710 C CA . VAL B 1 68 ? 70.984 46.016 43.042 1.00 19.34 192 VAL B CA 1
ATOM 1711 C C . VAL B 1 68 ? 69.734 45.134 43.074 1.00 18.37 192 VAL B C 1
ATOM 1712 O O . VAL B 1 68 ? 68.860 45.254 42.218 1.00 17.51 192 VAL B O 1
ATOM 1716 N N . LEU B 1 69 ? 69.653 44.246 44.062 1.00 17.03 193 LEU B N 1
ATOM 1717 C CA . LEU B 1 69 ? 68.498 43.358 44.184 1.00 17.18 193 LEU B CA 1
ATOM 1718 C C . LEU B 1 69 ? 67.234 44.155 44.489 1.00 18.66 193 LEU B C 1
ATOM 1719 O O . LEU B 1 69 ? 66.148 43.828 44.008 1.00 17.86 193 LEU B O 1
ATOM 1724 N N . VAL B 1 70 ? 67.379 45.201 45.298 1.00 18.04 194 VAL B N 1
ATOM 1725 C CA . VAL B 1 70 ? 66.247 46.045 45.645 1.00 21.33 194 VAL B CA 1
ATOM 1726 C C . VAL B 1 70 ? 65.718 46.775 44.409 1.00 21.72 194 VAL B C 1
ATOM 1727 O O . VAL B 1 70 ? 64.507 46.834 44.195 1.00 21.55 194 VAL B O 1
ATOM 1731 N N . ARG B 1 71 ? 66.623 47.310 43.593 1.00 23.59 195 ARG B N 1
ATOM 1732 C CA . ARG B 1 71 ? 66.224 48.029 42.384 1.00 25.07 195 ARG B CA 1
ATOM 1733 C C . ARG B 1 71 ? 65.572 47.093 41.369 1.00 24.22 195 ARG B C 1
ATOM 1734 O O . ARG B 1 71 ? 64.628 47.477 40.675 1.00 22.14 195 ARG B O 1
ATOM 1742 N N . LEU B 1 72 ? 66.076 45.865 41.281 1.00 24.05 196 LEU B N 1
ATOM 1743 C CA . LEU B 1 72 ? 65.522 44.890 40.347 1.00 23.66 196 LEU B CA 1
ATOM 1744 C C . LEU B 1 72 ? 64.040 44.676 40.632 1.00 23.18 196 LEU B C 1
ATOM 1745 O O . LEU B 1 72 ? 63.204 44.760 39.730 1.00 22.77 196 LEU B O 1
ATOM 1750 N N . VAL B 1 73 ? 63.721 44.402 41.892 1.00 21.08 197 VAL B N 1
ATOM 1751 C CA . VAL B 1 73 ? 62.344 44.169 42.302 1.00 20.71 197 VAL B CA 1
ATOM 1752 C C . VAL B 1 73 ? 61.522 45.454 42.212 1.00 21.97 197 VAL B C 1
ATOM 1753 O O . VAL B 1 73 ? 60.362 45.433 41.795 1.00 20.92 197 VAL B O 1
ATOM 1757 N N . GLU B 1 74 ? 62.132 46.572 42.591 1.00 22.30 198 GLU B N 1
ATOM 1758 C CA . GLU B 1 74 ? 61.447 47.860 42.540 1.00 25.78 198 GLU B CA 1
ATOM 1759 C C . GLU B 1 74 ? 60.990 48.159 41.111 1.00 24.17 198 GLU B C 1
ATOM 1760 O O . GLU B 1 74 ? 59.838 48.525 40.884 1.00 23.76 198 GLU B O 1
ATOM 1766 N N . SER B 1 75 ? 61.894 47.996 40.152 1.00 25.00 199 SER B N 1
ATOM 1767 C CA . SER B 1 75 ? 61.569 48.261 38.755 1.00 26.11 199 SER B CA 1
ATOM 1768 C C . SER B 1 75 ? 60.519 47.292 38.216 1.00 27.51 199 SER B C 1
ATOM 1769 O O . SER B 1 75 ? 59.714 47.656 37.356 1.00 28.70 199 SER B O 1
ATOM 1772 N N . ALA B 1 76 ? 60.524 46.062 38.721 1.00 25.87 200 ALA B N 1
ATOM 1773 C CA . ALA B 1 76 ? 59.553 45.065 38.287 1.00 26.63 200 ALA B CA 1
ATOM 1774 C C . ALA B 1 76 ? 58.148 45.522 38.676 1.00 27.22 200 ALA B C 1
ATOM 1775 O O . ALA B 1 76 ? 57.227 45.502 37.856 1.00 25.37 200 ALA B O 1
ATOM 1777 N N . TYR B 1 77 ? 57.987 45.931 39.932 1.00 26.48 201 TYR B N 1
ATOM 1778 C CA . TYR B 1 77 ? 56.693 46.402 40.414 1.00 29.11 201 TYR B CA 1
ATOM 1779 C C . TYR B 1 77 ? 56.223 47.596 39.584 1.00 29.88 201 TYR B C 1
ATOM 1780 O O . TYR B 1 77 ? 55.050 47.972 39.626 1.00 32.23 201 TYR B O 1
ATOM 1789 N N . GLY B 1 78 ? 57.144 48.176 38.822 1.00 30.66 202 GLY B N 1
ATOM 1790 C CA . GLY B 1 78 ? 56.815 49.319 37.989 1.00 32.67 202 GLY B CA 1
ATOM 1791 C C . GLY B 1 78 ? 56.026 48.981 36.737 1.00 33.25 202 GLY B C 1
ATOM 1792 O O . GLY B 1 78 ? 55.465 49.874 36.099 1.00 34.22 202 GLY B O 1
ATOM 1793 N N . TRP B 1 79 ? 55.984 47.705 36.365 1.00 33.43 203 TRP B N 1
ATOM 1794 C CA . TRP B 1 79 ? 55.235 47.307 35.177 1.00 32.06 203 TRP B CA 1
ATOM 1795 C C . TRP B 1 79 ? 54.294 46.134 35.424 1.00 32.56 203 TRP B C 1
ATOM 1796 O O . TRP B 1 79 ? 53.366 45.897 34.647 1.00 31.36 203 TRP B O 1
ATOM 1807 N N . LEU B 1 80 ? 54.528 45.403 36.509 1.00 30.62 204 LEU B N 1
ATOM 1808 C CA . LEU B 1 80 ? 53.691 44.256 36.838 1.00 30.76 204 LEU B CA 1
ATOM 1809 C C . LEU B 1 80 ? 52.233 44.652 37.015 1.00 32.11 204 LEU B C 1
ATOM 1810 O O . LEU B 1 80 ? 51.929 45.733 37.521 1.00 32.75 204 LEU B O 1
ATOM 1815 N N . GLY B 1 81 ? 51.338 43.763 36.594 1.00 31.88 205 GLY B N 1
ATOM 1816 C CA . GLY B 1 81 ? 49.916 44.020 36.715 1.00 32.85 205 GLY B CA 1
ATOM 1817 C C . GLY B 1 81 ? 49.419 43.777 38.126 1.00 33.39 205 GLY B C 1
ATOM 1818 O O . GLY B 1 81 ? 50.133 43.216 38.955 1.00 33.29 205 GLY B O 1
ATOM 1819 N N . ALA B 1 82 ? 48.186 44.194 38.394 1.00 33.60 206 ALA B N 1
ATOM 1820 C CA . ALA B 1 82 ? 47.581 44.043 39.712 1.00 33.46 206 ALA B CA 1
ATOM 1821 C C . ALA B 1 82 ? 47.481 42.592 40.172 1.00 32.55 206 ALA B C 1
ATOM 1822 O O . ALA B 1 82 ? 47.421 42.320 41.371 1.00 32.55 206 ALA B O 1
ATOM 1824 N N . GLN B 1 83 ? 47.464 41.660 39.226 1.00 30.57 207 GLN B N 1
ATOM 1825 C CA . GLN B 1 83 ? 47.356 40.249 39.573 1.00 29.70 207 GLN B CA 1
ATOM 1826 C C . GLN B 1 83 ? 48.654 39.488 39.316 1.00 27.69 207 GLN B C 1
ATOM 1827 O O . GLN B 1 83 ? 48.742 38.286 39.570 1.00 27.43 207 GLN B O 1
ATOM 1833 N N . ASP B 1 84 ? 49.657 40.195 38.811 1.00 24.43 208 ASP B N 1
ATOM 1834 C CA . ASP B 1 84 ? 50.950 39.588 38.528 1.00 21.64 208 ASP B CA 1
ATOM 1835 C C . ASP B 1 84 ? 51.776 39.589 39.814 1.00 22.32 208 ASP B C 1
ATOM 1836 O O . ASP B 1 84 ? 51.355 40.140 40.832 1.00 21.35 208 ASP B O 1
ATOM 1841 N N . TRP B 1 85 ? 52.950 38.973 39.782 1.00 20.53 209 TRP B N 1
ATOM 1842 C CA . TRP B 1 85 ? 53.768 38.946 40.983 1.00 17.93 209 TRP B CA 1
ATOM 1843 C C . TRP B 1 85 ? 55.231 38.655 40.729 1.00 18.07 209 TRP B C 1
ATOM 1844 O O . TRP B 1 85 ? 55.600 38.122 39.684 1.00 15.77 209 TRP B O 1
ATOM 1855 N N . ILE B 1 86 ? 56.065 39.035 41.693 1.00 16.32 210 ILE B N 1
ATOM 1856 C CA . ILE B 1 86 ? 57.490 38.764 41.612 1.00 15.69 210 ILE B CA 1
ATOM 1857 C C . ILE B 1 86 ? 57.927 38.218 42.966 1.00 15.50 210 ILE B C 1
ATOM 1858 O O . ILE B 1 86 ? 57.564 38.748 44.021 1.00 15.68 210 ILE B O 1
ATOM 1863 N N . GLY B 1 87 ? 58.676 37.123 42.931 1.00 15.38 211 GLY B N 1
ATOM 1864 C CA . GLY B 1 87 ? 59.147 36.524 44.160 1.00 13.71 211 GLY B CA 1
ATOM 1865 C C . GLY B 1 87 ? 60.628 36.228 44.088 1.00 13.52 211 GLY B C 1
ATOM 1866 O O . GLY B 1 87 ? 61.202 36.133 43.003 1.00 13.87 211 GLY B O 1
ATOM 1867 N N . ARG B 1 88 ? 61.247 36.087 45.252 1.00 14.07 212 ARG B N 1
ATOM 1868 C CA . ARG B 1 88 ? 62.665 35.782 45.335 1.00 14.27 212 ARG B CA 1
ATOM 1869 C C . ARG B 1 88 ? 62.779 34.322 45.771 1.00 14.26 212 ARG B C 1
ATOM 1870 O O . ARG B 1 88 ? 62.415 33.968 46.894 1.00 14.44 212 ARG B O 1
ATOM 1878 N N . TRP B 1 89 ? 63.256 33.471 44.869 1.00 11.94 213 TRP B N 1
ATOM 1879 C CA . TRP B 1 89 ? 63.409 32.055 45.178 1.00 13.21 213 TRP B CA 1
ATOM 1880 C C . TRP B 1 89 ? 64.461 31.940 46.279 1.00 13.09 213 TRP B C 1
ATOM 1881 O O . TRP B 1 89 ? 64.349 31.121 47.199 1.00 13.09 213 TRP B O 1
ATOM 1892 N N . GLY B 1 90 ? 65.477 32.791 46.174 1.00 13.45 214 GLY B N 1
ATOM 1893 C CA . GLY B 1 90 ? 66.561 32.814 47.138 1.00 13.22 214 GLY B CA 1
ATOM 1894 C C . GLY B 1 90 ? 67.819 33.312 46.448 1.00 13.25 214 GLY B C 1
ATOM 1895 O O . GLY B 1 90 ? 67.948 33.163 45.237 1.00 14.17 214 GLY B O 1
ATOM 1896 N N . GLY B 1 91 ? 68.740 33.909 47.198 1.00 12.85 215 GLY B N 1
ATOM 1897 C CA . GLY B 1 91 ? 69.967 34.408 46.590 1.00 14.30 215 GLY B CA 1
ATOM 1898 C C . GLY B 1 91 ? 69.674 35.439 45.512 1.00 15.42 215 GLY B C 1
ATOM 1899 O O . GLY B 1 91 ? 68.971 36.416 45.768 1.00 15.42 215 GLY B O 1
ATOM 1900 N N . ASP B 1 92 ? 70.211 35.239 44.310 1.00 14.82 216 ASP B N 1
ATOM 1901 C CA . ASP B 1 92 ? 69.953 36.177 43.220 1.00 15.08 216 ASP B CA 1
ATOM 1902 C C . AS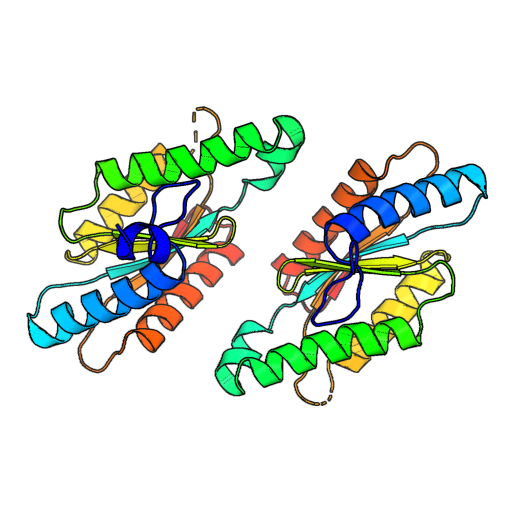P B 1 92 ? 69.009 35.569 42.178 1.00 14.90 216 ASP B C 1
ATOM 1903 O O . ASP B 1 92 ? 69.031 35.944 41.004 1.00 15.19 216 ASP B O 1
ATOM 1908 N N . GLU B 1 93 ? 68.167 34.639 42.626 1.00 14.37 217 GLU B N 1
ATOM 1909 C CA . GLU B 1 93 ? 67.217 33.963 41.743 1.00 14.75 217 GLU B CA 1
ATOM 1910 C C . GLU B 1 93 ? 65.792 34.433 42.038 1.00 13.68 217 GLU B C 1
ATOM 1911 O O . GLU B 1 93 ? 65.376 34.490 43.197 1.00 12.03 217 GLU B O 1
ATOM 1917 N N . PHE B 1 94 ? 65.053 34.775 40.985 1.00 13.38 218 PHE B N 1
ATOM 1918 C CA . PHE B 1 94 ? 63.686 35.278 41.129 1.00 15.35 218 PHE B CA 1
ATOM 1919 C C . PHE B 1 94 ? 62.691 34.593 40.195 1.00 13.40 218 PHE B C 1
ATOM 1920 O O . PHE B 1 94 ? 63.070 34.028 39.170 1.00 15.22 218 PHE B O 1
ATOM 1928 N N . LEU B 1 95 ? 61.417 34.658 40.568 1.00 14.20 219 LEU B N 1
ATOM 1929 C CA . LEU B 1 95 ? 60.335 34.116 39.754 1.00 13.96 219 LEU B CA 1
ATOM 1930 C C . LEU B 1 95 ? 59.359 35.262 39.517 1.00 14.35 219 LEU B C 1
ATOM 1931 O O . LEU B 1 95 ? 59.123 36.079 40.409 1.00 14.78 219 LEU B O 1
ATOM 1936 N N . ILE B 1 96 ? 58.797 35.324 38.316 1.00 16.34 220 ILE B N 1
ATOM 1937 C CA . ILE B 1 96 ? 57.822 36.350 37.991 1.00 15.72 220 ILE B CA 1
ATOM 1938 C C . ILE B 1 96 ? 56.617 35.670 37.354 1.00 18.29 220 ILE B C 1
ATOM 1939 O O . ILE B 1 96 ? 56.762 34.864 36.429 1.00 16.64 220 ILE B O 1
ATOM 1944 N N . GLY B 1 97 ? 55.435 35.978 37.881 1.00 17.31 221 GLY B N 1
ATOM 1945 C CA . GLY B 1 97 ? 54.210 35.413 37.350 1.00 18.09 221 GLY B CA 1
ATOM 1946 C C . GLY B 1 97 ? 53.436 36.519 36.656 1.00 18.83 221 GLY B C 1
ATOM 1947 O O . GLY B 1 97 ? 53.166 37.563 37.256 1.00 16.80 221 GLY B O 1
ATOM 1948 N N . VAL B 1 98 ? 53.093 36.303 35.390 1.00 17.43 222 VAL B N 1
ATOM 1949 C CA . VAL B 1 98 ? 52.357 37.305 34.626 1.00 20.27 222 VAL B CA 1
ATOM 1950 C C . VAL B 1 98 ? 51.071 36.723 34.054 1.00 21.36 222 VAL B C 1
ATOM 1951 O O . VAL B 1 98 ? 51.108 35.771 33.272 1.00 20.89 222 VAL B O 1
ATOM 1955 N N . HIS B 1 99 ? 49.937 37.291 34.452 1.00 22.54 223 HIS B N 1
ATOM 1956 C CA . HIS B 1 99 ? 48.655 36.829 33.944 1.00 23.31 223 HIS B CA 1
ATOM 1957 C C . HIS B 1 99 ? 48.273 37.628 32.710 1.00 24.91 223 HIS B C 1
ATOM 1958 O O . HIS B 1 99 ? 47.458 38.552 32.772 1.00 25.01 223 HIS B O 1
ATOM 1965 N N . ALA B 1 100 ? 48.887 37.255 31.591 1.00 24.38 224 ALA B N 1
ATOM 1966 C CA . ALA B 1 100 ? 48.660 37.886 30.297 1.00 24.23 224 ALA B CA 1
ATOM 1967 C C . ALA B 1 100 ? 49.084 36.877 29.235 1.00 25.01 224 ALA B C 1
ATOM 1968 O O . ALA B 1 100 ? 49.623 35.823 29.562 1.00 24.06 224 ALA B O 1
ATOM 1970 N N . SER B 1 101 ? 48.838 37.189 27.967 1.00 25.77 225 SER B N 1
ATOM 1971 C CA . SER B 1 101 ? 49.227 36.283 26.890 1.00 26.89 225 SER B CA 1
ATOM 1972 C C . SER B 1 101 ? 50.754 36.210 26.843 1.00 25.99 225 SER B C 1
ATOM 1973 O O . SER B 1 101 ? 51.440 37.148 27.254 1.00 25.36 225 SER B O 1
ATOM 1976 N N . GLU B 1 102 ? 51.288 35.105 26.336 1.00 25.84 226 GLU B N 1
ATOM 1977 C CA . GLU B 1 102 ? 52.735 34.938 26.264 1.00 26.90 226 GLU B CA 1
ATOM 1978 C C . GLU B 1 102 ? 53.447 36.085 25.547 1.00 28.49 226 GLU B C 1
ATOM 1979 O O . GLU B 1 102 ? 54.474 36.578 26.019 1.00 27.16 226 GLU B O 1
ATOM 1985 N N . ASP B 1 103 ? 52.911 36.510 24.406 1.00 30.38 227 ASP B N 1
ATOM 1986 C CA . ASP B 1 103 ? 53.520 37.603 23.650 1.00 31.75 227 ASP B CA 1
ATOM 1987 C C . ASP B 1 103 ? 53.668 38.864 24.496 1.00 30.99 227 ASP B C 1
ATOM 1988 O O . ASP B 1 103 ? 54.750 39.445 24.579 1.00 31.81 227 ASP B O 1
ATOM 1993 N N . GLU B 1 104 ? 52.578 39.283 25.124 1.00 29.49 228 GLU B N 1
ATOM 1994 C CA . GLU B 1 104 ? 52.593 40.477 25.959 1.00 29.97 228 GLU B CA 1
ATOM 1995 C C . GLU B 1 104 ? 53.564 40.318 27.127 1.00 28.49 228 GLU B C 1
ATOM 1996 O O . GLU B 1 104 ? 54.407 41.179 27.368 1.00 27.19 228 GLU B O 1
ATOM 2002 N N . ALA B 1 105 ? 53.442 39.208 27.846 1.00 27.96 229 ALA B N 1
ATOM 2003 C CA . ALA B 1 105 ? 54.305 38.943 28.990 1.00 28.17 229 ALA B CA 1
ATOM 2004 C C . ALA B 1 105 ? 55.781 38.942 28.606 1.00 28.60 229 ALA B C 1
ATOM 2005 O O . ALA B 1 105 ? 56.597 39.612 29.240 1.00 28.66 229 ALA B O 1
ATOM 2007 N N . THR B 1 106 ? 56.119 38.189 27.563 1.00 28.76 230 THR B N 1
ATOM 2008 C CA . THR B 1 106 ? 57.497 38.085 27.101 1.00 29.94 230 THR B CA 1
ATOM 2009 C C . THR B 1 106 ? 58.071 39.407 26.604 1.00 31.57 230 THR B C 1
ATOM 2010 O O . THR B 1 106 ? 59.222 39.736 26.889 1.00 30.88 230 THR B O 1
ATOM 2014 N N . LEU B 1 107 ? 57.274 40.167 25.863 1.00 32.95 231 LEU B N 1
ATOM 2015 C CA . LEU B 1 107 ? 57.736 41.450 25.349 1.00 34.36 231 LEU B CA 1
ATOM 2016 C C . LEU B 1 107 ? 57.993 42.436 26.479 1.00 34.25 231 LEU B C 1
ATOM 2017 O O . LEU B 1 107 ? 58.943 43.215 26.432 1.00 33.57 231 LEU B O 1
ATOM 2022 N N . LYS B 1 108 ? 57.141 42.396 27.496 1.00 34.35 232 LYS B N 1
ATOM 2023 C CA . LYS B 1 108 ? 57.280 43.283 28.641 1.00 36.20 232 LYS B CA 1
ATOM 2024 C C . LYS B 1 108 ? 58.540 42.920 29.432 1.00 36.02 232 LYS B C 1
ATOM 2025 O O . LYS B 1 108 ? 59.268 43.796 29.902 1.00 35.52 232 LYS B O 1
ATOM 2031 N N . LEU B 1 109 ? 58.794 41.622 29.570 1.00 35.66 233 LEU B N 1
ATOM 2032 C CA . LEU B 1 109 ? 59.958 41.151 30.313 1.00 35.72 233 LEU B CA 1
ATOM 2033 C C . LEU B 1 109 ? 61.272 41.539 29.636 1.00 37.37 233 LEU B C 1
ATOM 2034 O O . LEU B 1 109 ? 62.176 42.069 30.285 1.00 37.58 233 LEU B O 1
ATOM 2039 N N . ASN B 1 110 ? 61.379 41.275 28.337 1.00 39.43 234 ASN B N 1
ATOM 2040 C CA . ASN B 1 110 ? 62.595 41.605 27.596 1.00 42.06 234 ASN B CA 1
ATOM 2041 C C . ASN B 1 110 ? 62.869 43.102 27.590 1.00 42.36 234 ASN B C 1
ATOM 2042 O O . ASN B 1 110 ? 64.020 43.531 27.658 1.00 43.02 234 ASN B O 1
ATOM 2047 N N . GLN B 1 111 ? 61.807 43.893 27.500 1.00 42.82 235 GLN B N 1
ATOM 2048 C CA . GLN B 1 111 ? 61.932 45.345 27.493 1.00 43.00 235 GLN B CA 1
ATOM 2049 C C . GLN B 1 111 ? 62.486 45.803 28.840 1.00 41.57 235 GLN B C 1
ATOM 2050 O O . GLN B 1 111 ? 63.305 46.721 28.915 1.00 41.32 235 GLN B O 1
ATOM 2056 N N . TRP B 1 112 ? 62.040 45.143 29.901 1.00 38.91 236 TRP B N 1
ATOM 2057 C CA . TRP B 1 112 ? 62.478 45.461 31.253 1.00 37.01 236 TRP B CA 1
ATOM 2058 C C . TRP B 1 112 ? 63.937 45.070 31.479 1.00 35.53 236 TRP B C 1
ATOM 2059 O O . TRP B 1 112 ? 64.699 45.824 32.084 1.00 34.76 236 TRP B O 1
ATOM 2070 N N . LEU B 1 113 ? 64.317 43.893 30.989 1.00 35.33 237 LEU B N 1
ATOM 2071 C CA . LEU B 1 113 ? 65.682 43.400 31.142 1.00 35.76 237 LEU B CA 1
ATOM 2072 C C . LEU B 1 113 ? 66.659 44.215 30.304 1.00 37.49 237 LEU B C 1
ATOM 2073 O O . LEU B 1 113 ? 67.827 44.366 30.665 1.00 36.36 237 LEU B O 1
ATOM 2078 N N . SER B 1 114 ? 66.180 44.736 29.178 1.00 38.39 238 SER B N 1
ATOM 2079 C CA . SER B 1 114 ? 67.018 45.556 28.312 1.00 39.63 238 SER B CA 1
ATOM 2080 C C . SER B 1 114 ? 67.331 46.843 29.063 1.00 39.61 238 SER B C 1
ATOM 2081 O O . SER B 1 114 ? 68.460 47.328 29.053 1.00 40.42 238 SER B O 1
ATOM 2084 N N . MET B 1 115 ? 66.314 47.382 29.723 1.00 40.94 239 MET B N 1
ATOM 2085 C CA . MET B 1 115 ? 66.452 48.607 30.495 1.00 42.86 239 MET B CA 1
ATOM 2086 C C . MET B 1 115 ? 67.484 48.447 31.613 1.00 43.04 239 MET B C 1
ATOM 2087 O O . MET B 1 115 ? 68.254 49.367 31.895 1.00 42.35 239 MET B O 1
ATOM 2092 N N . LEU B 1 116 ? 67.500 47.277 32.244 1.00 42.45 240 LEU B N 1
ATOM 2093 C CA . LEU B 1 116 ? 68.433 47.014 33.336 1.00 42.25 240 LEU B CA 1
ATOM 2094 C C . LEU B 1 116 ? 69.855 46.755 32.848 1.00 42.19 240 LEU B C 1
ATOM 2095 O O . LEU B 1 116 ? 70.820 46.957 33.587 1.00 41.12 240 LEU B O 1
ATOM 2100 N N . GLU B 1 117 ? 69.978 46.313 31.602 1.00 42.61 241 GLU B N 1
ATOM 2101 C CA . GLU B 1 117 ? 71.278 46.016 31.015 1.00 44.81 241 GLU B CA 1
ATOM 2102 C C . GLU B 1 117 ? 71.918 47.256 30.394 1.00 45.44 241 GLU B C 1
ATOM 2103 O O . GLU B 1 117 ? 73.114 47.499 30.657 1.00 46.33 241 GLU B O 1
ATOM 2109 N N . GLU B 1 123 ? 74.112 53.859 37.498 1.00 56.15 247 GLU B N 1
ATOM 2110 C CA . GLU B 1 123 ? 73.798 52.563 38.167 1.00 55.49 247 GLU B CA 1
ATOM 2111 C C . GLU B 1 123 ? 74.429 51.394 37.418 1.00 53.93 247 GLU B C 1
ATOM 2112 O O . GLU B 1 123 ? 74.509 51.404 36.189 1.00 54.34 247 GLU B O 1
ATOM 2118 N N . ALA B 1 124 ? 74.873 50.387 38.166 1.00 51.30 248 ALA B N 1
ATOM 2119 C CA . ALA B 1 124 ? 75.501 49.207 37.579 1.00 48.67 248 ALA B CA 1
ATOM 2120 C C . ALA B 1 124 ? 74.517 48.419 36.715 1.00 46.18 248 ALA B C 1
ATOM 2121 O O . ALA B 1 124 ? 73.369 48.206 37.105 1.00 46.46 248 ALA B O 1
ATOM 2123 N N . PRO B 1 125 ? 74.959 47.976 35.526 1.00 43.30 249 PRO B N 1
ATOM 2124 C CA . PRO B 1 125 ? 74.119 47.206 34.602 1.00 41.74 249 PRO B CA 1
ATOM 2125 C C . PRO B 1 125 ? 73.902 45.774 35.080 1.00 39.08 249 PRO B C 1
ATOM 2126 O O . PRO B 1 125 ? 74.824 45.131 35.583 1.00 38.13 249 PRO B O 1
ATOM 2130 N N . LEU B 1 126 ? 72.680 45.278 34.919 1.00 37.15 250 LEU B N 1
ATOM 2131 C CA . LEU B 1 1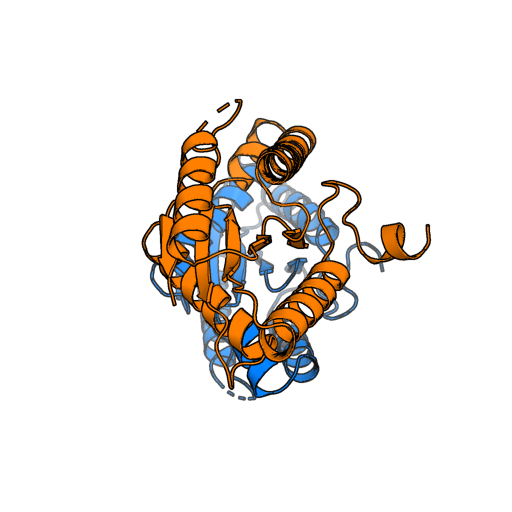26 ? 72.352 43.922 35.336 1.00 34.01 250 LEU B CA 1
ATOM 2132 C C . LEU B 1 126 ? 72.238 42.977 34.148 1.00 32.08 250 LEU B C 1
ATOM 2133 O O . LEU B 1 126 ? 71.613 43.303 33.137 1.00 31.45 250 LEU B O 1
ATOM 2138 N N . HIS B 1 127 ? 72.852 41.806 34.281 1.00 30.00 251 HIS B N 1
ATOM 2139 C CA . HIS B 1 127 ? 72.815 40.775 33.251 1.00 27.73 251 HIS B CA 1
ATOM 2140 C C . HIS B 1 127 ? 71.994 39.633 33.835 1.00 25.81 251 HIS B C 1
ATOM 2141 O O . HIS B 1 127 ? 72.264 39.173 34.947 1.00 24.04 251 HIS B O 1
ATOM 2148 N N . VAL B 1 128 ? 70.991 39.181 33.090 1.00 23.26 252 VAL B N 1
ATOM 2149 C CA . VAL B 1 128 ? 70.101 38.133 33.576 1.00 22.05 252 VAL B CA 1
ATOM 2150 C C . VAL B 1 128 ? 69.802 37.008 32.590 1.00 21.76 252 VAL B C 1
ATOM 2151 O O . VAL B 1 128 ? 69.621 37.244 31.393 1.00 22.36 252 VAL B O 1
ATOM 2155 N N . SER B 1 129 ? 69.748 35.785 33.115 1.00 19.22 253 SER B N 1
ATOM 2156 C CA . SER B 1 129 ? 69.413 34.604 32.329 1.00 17.92 253 SER B CA 1
ATOM 2157 C C . SER B 1 129 ? 67.968 34.290 32.700 1.00 19.04 253 SER B C 1
ATOM 2158 O O . SER B 1 129 ? 67.642 34.175 33.883 1.00 18.70 253 SER B O 1
ATOM 2161 N N . ALA B 1 130 ? 67.102 34.152 31.701 1.00 17.62 254 ALA B N 1
ATOM 2162 C CA . ALA B 1 130 ? 65.696 33.884 31.972 1.00 18.29 254 ALA B CA 1
ATOM 2163 C C . ALA B 1 130 ? 65.093 32.746 31.162 1.00 18.81 254 ALA B C 1
ATOM 2164 O O . ALA B 1 130 ? 65.506 32.480 30.030 1.00 18.98 254 ALA B O 1
ATOM 2166 N N . GLY B 1 131 ? 64.108 32.086 31.764 1.00 18.09 255 GLY B N 1
ATOM 2167 C CA . GLY B 1 131 ? 63.408 30.991 31.116 1.00 18.51 255 GLY B CA 1
ATOM 2168 C C . GLY B 1 131 ? 61.915 31.134 31.367 1.00 19.71 255 GLY B C 1
ATOM 2169 O O . GLY B 1 131 ? 61.498 31.524 32.464 1.00 19.34 255 GLY B O 1
ATOM 2170 N N . SER B 1 132 ? 61.099 30.828 30.365 1.00 19.42 256 SER B N 1
ATOM 2171 C CA . SER B 1 132 ? 59.653 30.947 30.523 1.00 22.00 256 SER B CA 1
ATOM 2172 C C . SER B 1 132 ? 58.891 29.677 30.157 1.00 22.91 256 SER B C 1
ATOM 2173 O O . SER B 1 132 ? 59.387 28.823 29.416 1.00 22.67 256 SER B O 1
ATOM 2176 N N . ALA B 1 133 ? 57.682 29.565 30.697 1.00 22.68 257 ALA B N 1
ATOM 2177 C CA . ALA B 1 133 ? 56.794 28.439 30.430 1.00 23.31 257 ALA B CA 1
ATOM 2178 C C . ALA B 1 133 ? 55.362 28.967 30.527 1.00 23.86 257 ALA B C 1
ATOM 2179 O O . ALA B 1 133 ? 55.060 29.809 31.375 1.00 22.38 257 ALA B O 1
ATOM 2181 N N . VAL B 1 134 ? 54.485 28.481 29.654 1.00 24.78 258 VAL B N 1
ATOM 2182 C CA . VAL B 1 134 ? 53.096 28.921 29.653 1.00 26.28 258 VAL B CA 1
ATOM 2183 C C . VAL B 1 134 ? 52.176 27.857 30.242 1.00 27.53 258 VAL B C 1
ATOM 2184 O O . VAL B 1 134 ? 52.331 26.665 29.972 1.00 28.03 258 VAL B O 1
ATOM 2188 N N . CYS B 1 135 ? 51.222 28.289 31.058 1.00 26.90 259 CYS B N 1
ATOM 2189 C CA . CYS B 1 135 ? 50.290 27.356 31.671 1.00 30.90 259 CYS B CA 1
ATOM 2190 C C . CYS B 1 135 ? 49.292 26.864 30.629 1.00 32.47 259 CYS B C 1
ATOM 2191 O O . CYS B 1 135 ? 48.788 27.640 29.817 1.00 32.56 259 CYS B O 1
ATOM 2194 N N . GLU B 1 136 ? 49.030 25.564 30.654 1.00 35.62 260 GLU B N 1
ATOM 2195 C CA . GLU B 1 136 ? 48.089 24.939 29.733 1.00 39.26 260 GLU B CA 1
ATOM 2196 C C . GLU B 1 136 ? 47.378 23.824 30.485 1.00 39.62 260 GLU B C 1
ATOM 2197 O O . GLU B 1 136 ? 47.909 23.295 31.460 1.00 38.72 260 GLU B O 1
ATOM 2203 N N . VAL B 1 137 ? 46.177 23.474 30.035 1.00 40.29 261 VAL B N 1
ATOM 2204 C CA . VAL B 1 137 ? 45.402 22.421 30.680 1.00 41.30 261 VAL B CA 1
ATOM 2205 C C . VAL B 1 137 ? 46.219 21.135 30.793 1.00 41.07 261 VAL B C 1
ATOM 2206 O O . VAL B 1 137 ? 46.956 20.774 29.876 1.00 41.12 261 VAL B O 1
ATOM 2210 N N . GLY B 1 138 ? 46.090 20.452 31.927 1.00 41.46 262 GLY B N 1
ATOM 2211 C CA . GLY B 1 138 ? 46.825 19.217 32.134 1.00 42.70 262 GLY B CA 1
ATOM 2212 C C . GLY B 1 138 ? 48.199 19.428 32.747 1.00 43.27 262 GLY B C 1
ATOM 2213 O O . GLY B 1 138 ? 48.893 18.464 33.072 1.00 44.03 262 GLY B O 1
ATOM 2214 N N . ILE B 1 139 ? 48.595 20.689 32.900 1.00 42.78 263 ILE B N 1
ATOM 2215 C CA . ILE B 1 139 ? 49.892 21.027 33.479 1.00 42.74 263 ILE B CA 1
ATOM 2216 C C . ILE B 1 139 ? 49.715 21.660 34.858 1.00 41.11 263 ILE B C 1
ATOM 2217 O O . ILE B 1 139 ? 48.982 22.635 35.009 1.00 41.20 263 ILE B O 1
ATOM 2222 N N . ASP B 1 140 ? 50.387 21.102 35.861 1.00 39.21 264 ASP B N 1
ATOM 2223 C CA . ASP B 1 140 ? 50.297 21.625 37.219 1.00 36.90 264 ASP B CA 1
ATOM 2224 C C . ASP B 1 140 ? 51.476 22.556 37.513 1.00 34.29 264 ASP B C 1
ATOM 2225 O O . ASP B 1 140 ? 52.405 22.665 36.711 1.00 32.19 264 ASP B O 1
ATOM 2230 N N . ALA B 1 141 ? 51.431 23.219 38.666 1.00 32.18 265 ALA B N 1
ATOM 2231 C CA . ALA B 1 141 ? 52.470 24.168 39.059 1.00 29.58 265 ALA B CA 1
ATOM 2232 C C . ALA B 1 141 ? 53.882 23.596 39.118 1.00 28.37 265 ALA B C 1
ATOM 2233 O O . ALA B 1 141 ? 54.833 24.235 38.659 1.00 26.08 265 ALA B O 1
ATOM 2235 N N . THR B 1 142 ? 54.035 22.404 39.685 1.00 27.17 266 THR B N 1
ATOM 2236 C CA . THR B 1 142 ? 55.364 21.809 39.775 1.00 27.67 266 THR B CA 1
ATOM 2237 C C . THR B 1 142 ? 55.937 21.571 38.382 1.00 26.78 266 THR B C 1
ATOM 2238 O O . THR B 1 142 ? 57.124 21.798 38.144 1.00 25.20 266 THR B O 1
ATOM 2242 N N . GLU B 1 143 ? 55.085 21.131 37.459 1.00 25.51 267 GLU B N 1
ATOM 2243 C CA . GLU B 1 143 ? 55.501 20.873 36.084 1.00 24.86 267 GLU B CA 1
ATOM 2244 C C . GLU B 1 143 ? 55.810 22.184 35.367 1.00 22.91 267 GLU B C 1
ATOM 2245 O O . GLU B 1 143 ? 56.788 22.276 34.630 1.00 21.58 267 GLU B O 1
ATOM 2251 N N . LEU B 1 144 ? 54.972 23.195 35.585 1.00 22.61 268 LEU B N 1
ATOM 2252 C CA . LEU B 1 144 ? 55.181 24.501 34.963 1.00 22.10 268 LEU B CA 1
ATOM 2253 C C . LEU B 1 144 ? 56.529 25.050 35.425 1.00 21.03 268 LEU B C 1
ATOM 2254 O O . LEU B 1 144 ? 57.303 25.583 34.628 1.00 19.25 268 LEU B O 1
ATOM 2259 N N . TYR B 1 145 ? 56.807 24.909 36.719 1.00 20.75 269 TYR B N 1
ATOM 2260 C CA . TYR B 1 145 ? 58.068 25.379 37.279 1.00 20.89 269 TYR B CA 1
ATOM 2261 C C . TYR B 1 145 ? 59.247 24.648 36.635 1.00 20.25 269 TYR B C 1
ATOM 2262 O O . TYR B 1 145 ? 60.240 25.268 36.243 1.00 20.16 269 TYR B O 1
ATOM 2271 N N . ARG B 1 146 ? 59.132 23.330 36.516 1.00 21.91 270 ARG B N 1
ATOM 2272 C CA . ARG B 1 146 ? 60.196 22.533 35.919 1.00 22.39 270 ARG B CA 1
ATOM 2273 C C . ARG B 1 146 ? 60.499 22.992 34.500 1.00 21.09 270 ARG B C 1
ATOM 2274 O O . ARG B 1 146 ? 61.657 23.057 34.102 1.00 18.86 270 ARG B O 1
ATOM 2282 N N . ARG B 1 147 ? 59.458 23.317 33.737 1.00 20.86 271 ARG B N 1
ATOM 2283 C CA . ARG B 1 147 ? 59.650 23.771 32.364 1.00 20.17 271 ARG B CA 1
ATOM 2284 C C . ARG B 1 147 ? 60.363 25.119 32.303 1.00 18.54 271 ARG B C 1
ATOM 2285 O O . ARG B 1 147 ? 61.308 25.298 31.534 1.00 18.35 271 ARG B O 1
ATOM 2293 N N . ALA B 1 148 ? 59.907 26.066 33.115 1.00 16.94 272 ALA B N 1
ATOM 2294 C CA . ALA B 1 148 ? 60.512 27.394 33.151 1.00 15.67 272 ALA B CA 1
ATOM 2295 C C . ALA B 1 148 ? 61.950 27.320 33.659 1.00 16.05 272 ALA B C 1
ATOM 2296 O O . ALA B 1 148 ? 62.840 27.987 33.135 1.00 16.02 272 ALA B O 1
ATOM 2298 N N . ASP B 1 149 ? 62.169 26.502 34.682 1.00 17.08 273 ASP B N 1
ATOM 2299 C CA . ASP B 1 149 ? 63.497 26.343 35.274 1.00 19.20 273 ASP B CA 1
ATOM 2300 C C . ASP B 1 149 ? 64.478 25.774 34.254 1.00 19.07 273 ASP B C 1
ATOM 2301 O O . ASP B 1 149 ? 65.602 26.259 34.122 1.00 19.17 273 ASP B O 1
ATOM 2306 N N . ALA B 1 150 ? 64.051 24.745 33.528 1.00 20.71 274 ALA B N 1
ATOM 2307 C CA . ALA B 1 150 ? 64.909 24.131 32.518 1.00 21.06 274 ALA B CA 1
ATOM 2308 C C . ALA B 1 150 ? 65.232 25.147 31.427 1.00 20.75 274 ALA B C 1
ATOM 2309 O O . ALA B 1 150 ? 66.346 25.177 30.905 1.00 21.63 274 ALA B O 1
ATOM 2311 N N . ALA B 1 151 ? 64.255 25.983 31.090 1.00 21.04 275 ALA B N 1
ATOM 2312 C CA . ALA B 1 151 ? 64.443 26.998 30.063 1.00 19.89 275 ALA B CA 1
ATOM 2313 C C . ALA B 1 151 ? 65.479 28.022 30.517 1.00 20.08 275 ALA B C 1
ATOM 2314 O O . ALA B 1 151 ? 66.308 28.474 29.723 1.00 18.67 275 ALA B O 1
ATOM 2316 N N . MET B 1 152 ? 65.426 28.391 31.794 1.00 18.06 276 MET B N 1
ATOM 2317 C CA . MET B 1 152 ? 66.380 29.349 32.345 1.00 19.08 276 MET B CA 1
ATOM 2318 C C . MET B 1 152 ? 67.796 28.781 32.227 1.00 18.40 276 MET B C 1
ATOM 2319 O O . MET B 1 152 ? 68.720 29.481 31.812 1.00 18.92 276 MET B O 1
ATOM 2324 N N . TYR B 1 153 ? 67.958 27.508 32.573 1.00 19.97 277 TYR B N 1
ATOM 2325 C CA . TYR B 1 153 ? 69.266 26.861 32.496 1.00 21.41 277 TYR B CA 1
ATOM 2326 C C . TYR B 1 153 ? 69.815 26.823 31.072 1.00 21.45 277 TYR B C 1
ATOM 2327 O O . TYR B 1 153 ? 71.028 26.887 30.867 1.00 19.81 277 TYR B O 1
ATOM 2336 N N . ARG B 1 154 ? 68.929 26.720 30.085 1.00 22.02 278 ARG B N 1
ATOM 2337 C CA . ARG B 1 154 ? 69.383 26.722 28.702 1.00 22.84 278 ARG B CA 1
ATOM 2338 C C . ARG B 1 154 ? 69.890 28.113 28.354 1.00 22.61 278 ARG B C 1
ATOM 2339 O O . ARG B 1 154 ? 70.881 28.259 27.649 1.00 23.60 278 ARG B O 1
ATOM 2347 N N . ALA B 1 155 ? 69.210 29.138 28.857 1.00 21.46 279 ALA B N 1
ATOM 2348 C CA . ALA B 1 155 ? 69.622 30.512 28.603 1.00 21.76 279 ALA B CA 1
ATOM 2349 C C . ALA B 1 155 ? 70.979 30.763 29.255 1.00 22.06 279 ALA B C 1
ATOM 2350 O O . ALA B 1 155 ? 71.883 31.330 28.643 1.00 21.03 279 ALA B O 1
ATOM 2352 N N . LYS B 1 156 ? 71.109 30.323 30.501 1.00 23.46 280 LYS B N 1
ATOM 2353 C CA . LYS B 1 156 ? 72.337 30.490 31.266 1.00 23.75 280 LYS B CA 1
ATOM 2354 C C . LYS B 1 156 ? 73.553 29.880 30.567 1.00 24.21 280 LYS B C 1
ATOM 2355 O O . LYS B 1 156 ? 74.587 30.532 30.424 1.00 24.10 280 LYS B O 1
ATOM 2361 N N . PHE B 1 157 ? 73.424 28.633 30.129 1.00 24.16 281 PHE B N 1
ATOM 2362 C CA . PHE B 1 157 ? 74.530 27.949 29.469 1.00 26.79 281 PHE B CA 1
ATOM 2363 C C . PHE B 1 157 ? 74.755 28.327 28.010 1.00 27.51 281 PHE B C 1
ATOM 2364 O O . PHE B 1 157 ? 75.692 27.838 27.378 1.00 27.19 281 PHE B O 1
ATOM 2372 N N . SER B 1 158 ? 73.908 29.198 27.473 1.00 27.62 282 SER B N 1
ATOM 2373 C CA . SER B 1 158 ? 74.072 29.633 26.093 1.00 28.92 282 SER B CA 1
ATOM 2374 C C . SER B 1 158 ? 74.710 31.018 26.072 1.00 29.69 282 SER B C 1
ATOM 2375 O O . SER B 1 158 ? 74.801 31.656 25.024 1.00 32.67 282 SER B O 1
ATOM 2378 N N . GLY B 1 159 ? 75.146 31.486 27.239 1.00 29.43 283 GLY B N 1
ATOM 2379 C CA . GLY B 1 159 ? 75.777 32.792 27.313 1.00 28.85 283 GLY B CA 1
ATOM 2380 C C . GLY B 1 159 ? 75.092 33.777 28.242 1.00 28.12 283 GLY B C 1
ATOM 2381 O O . GLY B 1 159 ? 75.649 34.827 28.553 1.00 26.16 283 GLY B O 1
ATOM 2382 N N . GLY B 1 160 ? 73.884 33.446 28.683 1.00 28.48 284 GLY B N 1
ATOM 2383 C CA . GLY B 1 160 ? 73.162 34.334 29.575 1.00 29.20 284 GLY B CA 1
ATOM 2384 C C . GLY B 1 160 ? 72.633 35.569 28.870 1.00 29.63 284 GLY B C 1
ATOM 2385 O O . GLY B 1 160 ? 72.587 35.619 27.640 1.00 30.31 284 GLY B O 1
ATOM 2386 N N . ARG B 1 161 ? 72.241 36.567 29.655 1.00 30.60 285 ARG B N 1
ATOM 2387 C CA . ARG B 1 161 ? 71.699 37.818 29.127 1.00 31.50 285 ARG B CA 1
ATOM 2388 C C . ARG B 1 161 ? 70.676 37.565 28.026 1.00 30.76 285 ARG B C 1
ATOM 2389 O O . ARG B 1 161 ? 70.701 38.215 26.982 1.00 30.09 285 ARG B O 1
ATOM 2397 N N . ARG B 1 162 ? 69.771 36.621 28.266 1.00 30.50 286 ARG B N 1
ATOM 2398 C CA . ARG B 1 162 ? 68.751 36.281 27.285 1.00 29.57 286 ARG B CA 1
ATOM 2399 C C . ARG B 1 162 ? 67.609 35.490 27.906 1.00 28.60 286 ARG B C 1
ATOM 2400 O O . ARG B 1 162 ? 67.722 34.982 29.024 1.00 26.46 286 ARG B O 1
ATOM 2408 N N . LEU B 1 163 ? 66.513 35.389 27.163 1.00 27.42 287 LEU B N 1
ATOM 2409 C CA . LEU B 1 163 ? 65.334 34.652 27.599 1.00 26.79 287 LEU B CA 1
ATOM 2410 C C . LEU B 1 163 ? 65.073 33.484 26.659 1.00 26.84 287 LEU B C 1
ATOM 2411 O O . LEU B 1 163 ? 64.987 33.666 25.445 1.00 28.16 287 LEU B O 1
ATOM 2416 N N . VAL B 1 164 ? 64.957 32.288 27.223 1.00 25.64 288 VAL B N 1
ATOM 2417 C CA . VAL B 1 164 ? 64.666 31.089 26.445 1.00 25.89 288 VAL B CA 1
ATOM 2418 C C . VAL B 1 164 ? 63.297 30.581 26.886 1.00 26.53 288 VAL B C 1
ATOM 2419 O O . VAL B 1 164 ? 63.009 30.536 28.083 1.00 25.25 288 VAL B O 1
ATOM 2423 N N . ARG B 1 165 ? 62.454 30.207 25.927 1.00 27.86 289 ARG B N 1
ATOM 2424 C CA . ARG B 1 165 ? 61.111 29.714 26.241 1.00 30.11 289 ARG B CA 1
ATOM 2425 C C . ARG B 1 165 ? 61.028 28.192 26.196 1.00 30.87 289 ARG B C 1
ATOM 2426 O O . ARG B 1 165 ? 61.722 27.547 25.409 1.00 31.38 289 ARG B O 1
ATOM 2434 N N . ASP B 1 166 ? 60.169 27.625 27.038 1.00 31.10 290 ASP B N 1
ATOM 2435 C CA . ASP B 1 166 ? 59.984 26.179 27.090 1.00 33.13 290 ASP B CA 1
ATOM 2436 C C . ASP B 1 166 ? 59.366 25.683 25.786 1.00 35.45 290 ASP B C 1
ATOM 2437 O O . ASP B 1 166 ? 58.663 26.484 25.133 1.00 35.39 290 ASP B O 1
#

Secondary structure (DSSP, 8-state):
-TTB-TTT-SB-HHHHHHHHHHHHHHHHHH----EEEEEEESSHHHHHHHH-HHHHHHHHHHHHHHHTTT--TT-EEEEEETTEEEEEE-S-HHHHHHHHHHHHHHHT------EEEEEEE--TT--HHHHHHHHHHHHHHHHHTTSSEEEE-/-HHHHHHB-TTT-SB-HHHHHHHHHHHHHHHHHT----EEEEEEESSHHHHHHHH-HHHHHHHHHHHHHHHHTT--TT-EEEEEETTEEEEEE-S-HHHHHHHHHHHHHHH------EEEEEEE--TT--HHHHHHHHHHHHHHHHHTTSSEEEE-